Protein 7WBO (pdb70)

Nearest PDB structures (foldseek):
  7wbo-assembly1_A  TM=1.005E+00  e=3.658E-33  Scylla paramamosain
  2sas-assembly1_A-2  TM=8.594E-01  e=7.594E-09  Branchiostoma lanceolatum
  4ndb-assembly2_B  TM=8.194E-01  e=3.026E-08  Doryteuthis pealeii
  4ndd-assembly2_B  TM=7.961E-01  e=7.881E-08  Doryteuthis pealeii
  5f6t-assembly1_A  TM=7.902E-01  e=6.269E-07  Doryteuthis pealeii

Organism: Scylla paramamosain (NCBI:txid85552)

B-factor: mean 16.35, std 9.77, range [5.03, 56.7]

Radius of gyration: 16.43 Å; Cα contacts (8 Å, |Δi|>4): 246; chains: 1; bounding box: 41×39×35 Å

Solvent-accessible surface area: 9951 Å² total; per-residue (Å²): 134,133,24,47,14,30,44,3,0,0,74,4,1,2,78,80,30,5,4,59,51,103,69,43,63,0,31,118,61,0,3,87,45,8,1,74,99,17,2,63,89,112,24,198,55,135,106,82,73,108,25,58,52,97,8,79,142,73,5,61,67,7,21,94,68,4,25,148,66,2,26,108,97,184,76,43,59,0,55,28,108,18,2,21,69,1,0,113,78,45,0,46,89,106,80,24,116,38,3,22,78,1,5,53,71,12,0,23,63,40,0,116,76,11,6,115,107,61,86,30,40,1,16,52,94,14,2,78,92,12,2,98,87,45,19,102,51,127,41,89,136,79,7,40,62,4,23,50,117,0,8,57,117,98,7,98,174,59,49,3,0,31,59,85,55,2,32,79,6,0,5,72,0,2,14,35,103,75,66,185,18,57,0,1,44,1,5,0,13,16,92,109,43

GO terms:
  GO:0042803 protein homodimerization activity (F, IDA)

Secondary structure (DSSP, 8-state):
--TTSHHHHHHHHIIIII-TT-SSSB-HHHHHHHHHHHHHHHTTT---HHHHHHHHHHHHHHHHHHHHHH-TT-SS-B-HHHHHHHHHHHTTT--GGGS-HHHHHHHHHHHHHH-TT-SSEE-HHHHHHHHHTT---S-HHHHHHHHHHHS-HHHHHHTSEEHHHHHHHHHHHHH---TTSGGGGTTSS----

CATH classification: 1.10.238.10

Structure (mmCIF, N/CA/C/O backbone):
data_7WBO
#
_entry.id   7WBO
#
_cell.length_a   81.121
_cell.length_b   46.893
_cell.length_c   64.474
_cell.angle_alpha   90.000
_cell.angle_beta   125.350
_cell.angle_gamma   90.000
#
_symmetry.space_group_name_H-M   'C 1 2 1'
#
loop_
_entity.id
_entity.type
_entity.pdbx_description
1 polymer 'Sarcoplasmic calcium-binding protein'
2 non-polymer 1,2-ETHANEDIOL
3 non-polymer 'CALCIUM ION'
4 non-polymer 'SODIUM ION'
5 water water
#
loop_
_atom_site.group_PDB
_atom_site.id
_atom_site.type_symbol
_atom_site.label_atom_id
_atom_site.label_alt_id
_atom_site.label_comp_id
_atom_site.label_asym_id
_atom_site.label_entity_id
_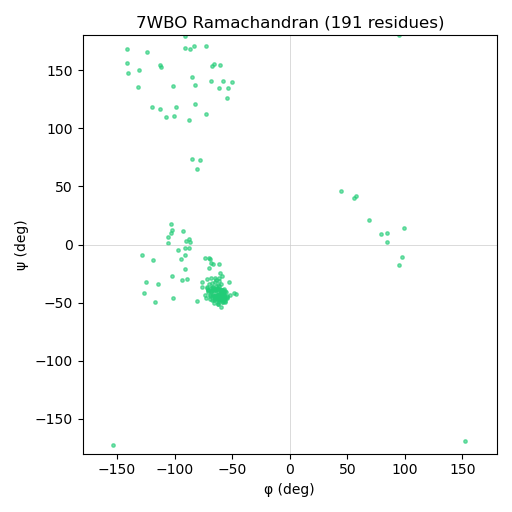atom_site.label_seq_id
_atom_site.pdbx_PDB_ins_code
_atom_site.Cartn_x
_atom_site.Cartn_y
_atom_site.Cartn_z
_atom_site.occupancy
_atom_site.B_iso_or_equiv
_atom_site.auth_seq_id
_atom_site.auth_comp_id
_atom_site.auth_asym_id
_atom_site.auth_atom_id
_atom_site.pdbx_PDB_model_num
ATOM 1 N N . HIS A 1 3 ? -9.165 -16.543 11.698 1.00 41.69 0 HIS A N 1
ATOM 2 C CA . HIS A 1 3 ? -10.174 -16.289 12.772 1.00 41.26 0 HIS A CA 1
ATOM 3 C C . HIS A 1 3 ? -11.182 -15.245 12.266 1.00 37.34 0 HIS A C 1
ATOM 4 O O . HIS A 1 3 ? -10.922 -14.665 11.184 1.00 42.40 0 HIS A O 1
ATOM 11 N N . MET A 1 4 ? -12.310 -15.086 12.972 1.00 32.38 1 MET A N 1
ATOM 12 C CA . MET A 1 4 ? -13.377 -14.078 12.709 1.00 29.21 1 MET A CA 1
ATOM 13 C C . MET A 1 4 ? -12.741 -12.684 12.551 1.00 21.24 1 MET A C 1
ATOM 14 O O . MET A 1 4 ? -11.787 -12.393 13.290 1.00 18.51 1 MET A O 1
ATOM 19 N N . ALA A 1 5 ? -13.223 -11.863 11.610 1.00 16.59 2 ALA A N 1
ATOM 20 C CA . ALA A 1 5 ? -12.525 -10.625 11.188 1.00 14.25 2 ALA A CA 1
ATOM 21 C C . ALA A 1 5 ? -12.272 -9.742 12.409 1.00 11.38 2 ALA A C 1
ATOM 22 O O . ALA A 1 5 ? -11.212 -9.051 12.428 1.00 11.14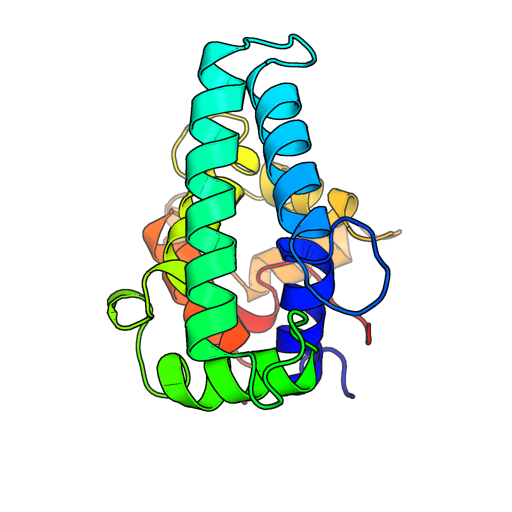 2 ALA A O 1
ATOM 24 N N . TYR A 1 6 ? -13.242 -9.629 13.325 1.00 11.54 3 TYR A N 1
ATOM 25 C CA . TYR A 1 6 ? -13.110 -8.675 14.460 1.00 9.57 3 TYR A CA 1
ATOM 26 C C . TYR A 1 6 ? -12.729 -9.394 15.751 1.00 8.95 3 TYR A C 1
ATOM 27 O O . TYR A 1 6 ? -12.728 -8.778 16.858 1.00 9.35 3 TYR A O 1
ATOM 36 N N . SER A 1 7 ? -12.323 -10.675 15.666 1.00 8.74 4 SER A N 1
ATOM 37 C CA . SER A 1 7 ? -11.743 -11.353 16.840 1.00 8.60 4 SER A CA 1
ATOM 38 C C . SER A 1 7 ? -10.477 -10.628 17.295 1.00 8.36 4 SER A C 1
ATOM 39 O O . SER A 1 7 ? -9.780 -10.047 16.485 1.00 7.70 4 SER A O 1
ATOM 42 N N . TRP A 1 8 ? -10.180 -10.775 18.554 1.00 8.77 5 TRP A N 1
ATOM 43 C CA . TRP A 1 8 ? -8.888 -10.316 19.117 1.00 7.97 5 TRP A CA 1
ATOM 44 C C . TRP A 1 8 ? -7.760 -10.942 18.316 1.00 7.80 5 TRP A C 1
ATOM 45 O O . TRP A 1 8 ? -6.808 -10.232 17.942 1.00 7.16 5 TRP A O 1
ATOM 56 N N . ASP A 1 9 ? -7.812 -12.225 18.022 1.00 7.81 6 ASP A N 1
ATOM 57 C CA . ASP A 1 9 ? -6.702 -12.872 17.256 1.00 8.79 6 ASP A CA 1
ATOM 58 C C . ASP A 1 9 ? -6.476 -12.148 15.930 1.00 8.53 6 ASP A C 1
ATOM 59 O O . ASP A 1 9 ? -5.333 -11.856 15.585 1.00 8.38 6 ASP A O 1
ATOM 64 N N . ASN A 1 10 ? -7.523 -11.889 15.172 1.00 8.28 7 ASN A N 1
ATOM 65 C CA . ASN A 1 10 ? -7.355 -11.293 13.837 1.00 8.29 7 ASN A CA 1
ATOM 66 C C . ASN A 1 10 ? -6.867 -9.859 14.023 1.00 7.32 7 ASN A C 1
ATOM 67 O O . ASN A 1 10 ? -6.118 -9.382 13.155 1.00 7.68 7 ASN A O 1
ATOM 72 N N . ARG A 1 11 ? -7.415 -9.117 15.005 1.00 7.18 8 ARG A N 1
ATOM 73 C CA . ARG A 1 11 ? -6.977 -7.723 15.233 1.00 7.09 8 ARG A CA 1
ATOM 74 C C . ARG A 1 11 ? -5.487 -7.629 15.540 1.00 7.09 8 ARG A C 1
ATOM 75 O O . ARG A 1 11 ? -4.816 -6.771 14.952 1.00 6.91 8 ARG A O 1
ATOM 83 N N . VAL A 1 12 ? -4.965 -8.513 16.364 1.00 7.29 9 VAL A N 1
ATOM 84 C CA . VAL A 1 12 ? -3.530 -8.477 16.680 1.00 6.83 9 VAL A CA 1
ATOM 85 C C . VAL A 1 12 ? -2.754 -8.865 15.441 1.00 7.30 9 VAL A C 1
ATOM 86 O O . VAL A 1 12 ? -1.721 -8.217 15.128 1.00 6.64 9 VAL A O 1
ATOM 90 N N . LYS A 1 13 ? -3.231 -9.857 14.686 1.00 7.12 10 LYS A N 1
ATOM 91 C CA . LYS A 1 13 ? -2.549 -10.266 13.455 1.00 7.82 10 LYS A CA 1
ATOM 92 C C . LYS A 1 13 ? -2.510 -9.121 12.439 1.00 7.67 10 LYS A C 1
ATOM 93 O O . LYS A 1 13 ? -1.496 -8.865 11.789 1.00 7.58 10 LYS A O 1
ATOM 99 N N . TYR A 1 14 ? -3.583 -8.368 12.380 1.00 8.00 11 TYR A N 1
ATOM 100 C CA . TYR A 1 14 ? -3.703 -7.173 11.531 1.00 7.99 11 TYR A CA 1
ATOM 101 C C . TYR A 1 14 ? -2.647 -6.136 11.920 1.00 8.09 11 TYR A C 1
ATOM 102 O O . TYR A 1 14 ? -2.002 -5.564 11.047 1.00 8.74 11 TYR A O 1
ATOM 111 N N . VAL A 1 15 ? -2.498 -5.855 13.181 1.00 8.10 12 VAL A N 1
ATOM 112 C CA . VAL A 1 15 ? -1.477 -4.907 13.682 1.00 8.15 12 VAL A CA 1
ATOM 113 C C . VAL A 1 15 ? -0.111 -5.424 13.260 1.00 8.33 12 VAL A C 1
ATOM 114 O O . VAL A 1 15 ? 0.726 -4.622 12.784 1.00 8.42 12 VAL A O 1
ATOM 118 N N . VAL A 1 16 ? 0.198 -6.689 13.459 1.00 7.37 13 VAL A N 1
ATOM 119 C CA . VAL A 1 16 ? 1.547 -7.182 13.098 1.00 8.23 13 VAL A CA 1
ATOM 120 C C . VAL A 1 16 ? 1.739 -6.971 11.603 1.00 9.28 13 VAL A C 1
ATOM 121 O O . VAL A 1 16 ? 2.793 -6.464 11.200 1.00 10.06 13 VAL A O 1
ATOM 125 N N . ARG A 1 17 ? 0.755 -7.336 10.795 1.00 10.98 14 ARG A N 1
ATOM 126 C CA . ARG A 1 17 ? 0.855 -7.249 9.322 1.00 12.84 14 ARG A CA 1
ATOM 127 C C . ARG A 1 17 ? 1.099 -5.801 8.909 1.00 14.67 14 ARG A C 1
ATOM 128 O O . ARG A 1 17 ? 2.074 -5.531 8.120 1.00 14.61 14 ARG A O 1
ATOM 136 N N . TYR A 1 18 ? 0.246 -4.895 9.358 1.00 13.00 15 TYR A N 1
ATOM 137 C CA . TYR A 1 18 ? 0.166 -3.542 8.755 1.00 13.75 15 TYR A CA 1
ATOM 138 C C . TYR A 1 18 ? 1.027 -2.526 9.478 1.00 16.08 15 TYR A C 1
ATOM 139 O O . TYR A 1 18 ? 1.533 -1.578 8.786 1.00 17.64 15 TYR A O 1
ATOM 148 N N . MET A 1 19 ? 1.236 -2.659 10.770 1.00 13.00 16 MET A N 1
ATOM 149 C CA . MET A 1 19 ? 1.979 -1.647 11.523 1.00 15.96 16 MET A CA 1
ATOM 150 C C . MET A 1 19 ? 3.459 -2.010 11.479 1.00 15.12 16 MET A C 1
ATOM 151 O O . MET A 1 19 ? 4.291 -1.080 11.437 1.00 17.95 16 MET A O 1
ATOM 156 N N . TYR A 1 20 ? 3.805 -3.306 11.389 1.00 11.99 17 TYR A N 1
ATOM 157 C CA . TYR A 1 20 ? 5.205 -3.716 11.651 1.00 11.92 17 TYR A CA 1
ATOM 158 C C . TYR A 1 20 ? 5.815 -4.539 10.517 1.00 12.11 17 TYR A C 1
ATOM 159 O O . TYR A 1 20 ? 7.004 -4.330 10.218 1.00 13.01 17 TYR A O 1
ATOM 16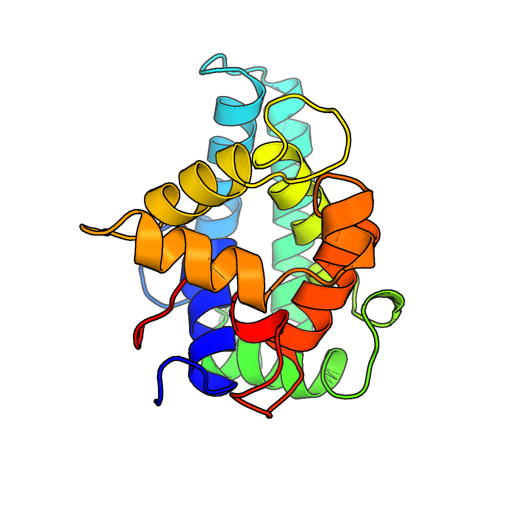8 N N . ASP A 1 21 ? 5.084 -5.473 9.916 1.00 9.98 18 ASP A N 1
ATOM 169 C CA . ASP A 1 21 ? 5.648 -6.441 8.947 1.00 10.11 18 ASP A CA 1
ATOM 170 C C . ASP A 1 21 ? 5.765 -5.771 7.581 1.00 10.33 18 ASP A C 1
ATOM 171 O O . ASP A 1 21 ? 5.168 -6.255 6.642 1.00 11.08 18 ASP A O 1
ATOM 176 N N . ILE A 1 22 ? 6.613 -4.744 7.481 1.00 11.84 19 ILE A N 1
ATOM 177 C CA . ILE A 1 22 ? 6.642 -3.900 6.239 1.00 14.15 19 ILE A CA 1
ATOM 178 C C . ILE A 1 22 ? 7.112 -4.735 5.043 1.00 14.14 19 ILE A C 1
ATOM 179 O O . ILE A 1 22 ? 6.652 -4.438 3.876 1.00 15.36 19 ILE A O 1
ATOM 184 N N . ASP A 1 23 ? 8.003 -5.728 5.215 1.00 12.68 20 ASP A N 1
ATOM 185 C CA . ASP A 1 23 ? 8.488 -6.524 4.065 1.00 14.00 20 ASP A CA 1
ATOM 186 C C . ASP A 1 23 ? 7.575 -7.714 3.761 1.00 14.21 20 ASP A C 1
ATOM 187 O O . ASP A 1 23 ? 7.892 -8.469 2.832 1.00 15.23 20 ASP A O 1
ATOM 192 N N . ASN A 1 24 ? 6.466 -7.853 4.509 1.00 14.73 21 ASN A N 1
ATOM 193 C CA . ASN A 1 24 ? 5.328 -8.747 4.210 1.00 17.17 21 ASN A CA 1
ATOM 194 C C . ASN A 1 24 ? 5.824 -10.179 4.101 1.00 16.00 21 ASN A C 1
ATOM 195 O O . ASN A 1 24 ? 5.343 -10.915 3.222 1.00 20.49 21 ASN A O 1
ATOM 200 N N . ASN A 1 25 ? 6.723 -10.626 4.982 1.00 13.84 22 ASN A N 1
ATOM 201 C CA . ASN A 1 25 ? 7.151 -12.056 4.967 1.00 13.51 22 ASN A CA 1
ATOM 202 C C . ASN A 1 25 ? 6.536 -12.858 6.130 1.00 12.90 22 ASN A C 1
ATOM 203 O O . ASN A 1 25 ? 6.873 -14.043 6.243 1.00 15.17 22 ASN A O 1
ATOM 208 N N . GLY A 1 26 ? 5.629 -12.273 6.905 1.00 12.25 23 GLY A N 1
ATOM 209 C CA . GLY A 1 26 ? 4.819 -13.008 7.894 1.00 12.16 23 GLY A CA 1
ATOM 210 C C . GLY A 1 26 ? 5.376 -12.930 9.298 1.00 11.31 23 GLY A C 1
ATOM 211 O O . GLY A 1 26 ? 4.699 -13.376 10.214 1.00 11.85 23 GLY A O 1
ATOM 212 N N . TYR A 1 27 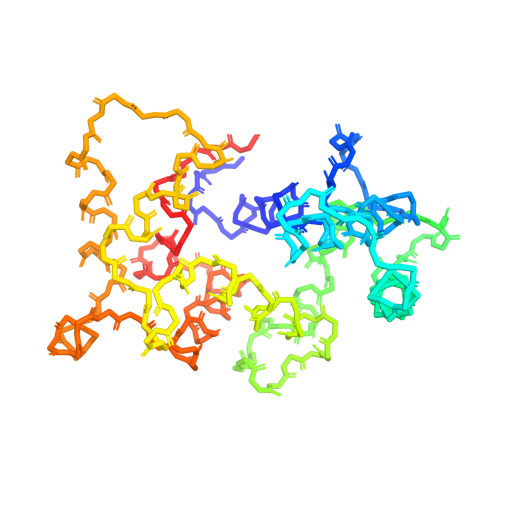? 6.593 -12.423 9.478 1.00 10.78 24 TYR A N 1
ATOM 213 C CA . TYR A 1 27 ? 7.187 -12.284 10.833 1.00 9.46 24 TYR A CA 1
ATOM 214 C C . TYR A 1 27 ? 7.978 -10.989 10.945 1.00 8.82 24 TYR A C 1
ATOM 215 O O . TYR A 1 27 ? 8.257 -10.335 9.918 1.00 8.77 24 TYR A O 1
ATOM 224 N N . LEU A 1 28 ? 8.369 -10.596 12.145 1.00 8.00 25 LEU A N 1
ATOM 225 C CA . LEU A 1 28 ? 9.110 -9.343 12.378 1.00 8.22 25 LEU A CA 1
ATOM 226 C C . LEU A 1 28 ? 10.586 -9.663 12.567 1.00 9.10 25 LEU A C 1
ATOM 227 O O . LEU A 1 28 ? 10.922 -10.640 13.286 1.00 9.22 25 LEU A O 1
ATOM 232 N N . ASP A 1 29 ? 11.459 -8.881 11.945 1.00 9.14 26 ASP A N 1
ATOM 233 C CA . ASP A 1 29 ? 12.900 -8.936 12.297 1.00 9.80 26 ASP A CA 1
ATOM 234 C C . ASP A 1 29 ? 13.508 -7.582 11.966 1.00 10.98 26 ASP A C 1
ATOM 235 O O . ASP A 1 29 ? 12.788 -6.691 11.617 1.00 10.35 26 ASP A O 1
ATOM 240 N N . LYS A 1 30 ? 14.812 -7.479 12.062 1.00 12.15 27 LYS A N 1
ATOM 241 C CA . LYS A 1 30 ? 15.490 -6.193 11.933 1.00 13.66 27 LYS A CA 1
ATOM 242 C C . LYS A 1 30 ? 15.214 -5.569 10.575 1.00 11.97 27 LYS A C 1
ATOM 243 O O . LYS A 1 30 ? 15.055 -4.349 10.574 1.00 12.43 27 LYS A O 1
ATOM 249 N N . ASN A 1 31 ? 15.069 -6.379 9.540 1.00 10.52 28 ASN A N 1
ATOM 250 C CA . ASN A 1 31 ? 14.850 -5.813 8.183 1.00 11.46 28 ASN A CA 1
ATOM 251 C C . ASN A 1 31 ? 13.554 -4.990 8.191 1.00 10.39 28 ASN A C 1
ATOM 252 O O . ASN A 1 31 ? 13.475 -3.946 7.522 1.00 9.95 28 ASN A O 1
ATOM 257 N N . ASP A 1 32 ? 12.502 -5.424 8.901 1.00 10.06 29 ASP A N 1
ATOM 258 C CA . ASP A 1 32 ? 11.248 -4.615 8.918 1.00 9.52 29 ASP A CA 1
ATOM 259 C C . ASP A 1 32 ? 11.543 -3.197 9.413 1.00 9.55 29 ASP A C 1
ATOM 260 O O . ASP A 1 32 ? 11.019 -2.190 8.861 1.00 10.16 29 ASP A O 1
ATOM 265 N N . PHE A 1 33 ? 12.339 -3.113 10.460 1.00 9.29 30 PHE A N 1
ATOM 266 C CA . PHE A 1 33 ? 12.588 -1.829 11.136 1.00 10.29 30 PHE A CA 1
ATOM 267 C C . PHE A 1 33 ? 13.552 -0.986 10.296 1.00 10.16 30 PHE A C 1
ATOM 268 O O . PHE A 1 33 ? 13.305 0.199 10.300 1.00 11.68 30 PHE A O 1
ATOM 276 N N . GLU A 1 34 ? 14.473 -1.611 9.573 1.00 11.35 31 GLU A N 1
ATOM 277 C CA . GLU A 1 34 ? 15.363 -0.895 8.592 1.00 11.88 31 GLU A CA 1
ATOM 278 C C . GLU A 1 34 ? 14.451 -0.256 7.525 1.00 12.48 31 GLU A C 1
ATOM 279 O O . GLU A 1 34 ? 14.590 0.929 7.183 1.00 12.16 31 GLU A O 1
ATOM 285 N N . CYS A 1 35 ? 13.476 -1.021 7.045 1.00 11.48 32 CYS A N 1
ATOM 286 C CA . CYS A 1 35 ? 12.587 -0.550 5.971 1.00 11.12 32 CYS A CA 1
ATOM 287 C C . CYS A 1 35 ? 11.650 0.521 6.500 1.00 11.20 32 CYS A C 1
ATOM 288 O O . CYS A 1 35 ? 11.358 1.482 5.801 1.00 11.53 32 CYS A O 1
ATOM 291 N N . LEU A 1 36 ? 11.135 0.389 7.734 1.00 10.11 33 LEU A N 1
ATOM 292 C CA . LEU A 1 36 ? 10.279 1.417 8.350 1.00 11.34 33 LEU A CA 1
ATOM 293 C C . LEU A 1 36 ? 11.072 2.729 8.527 1.00 9.90 33 LEU A C 1
ATOM 294 O O . LEU A 1 36 ? 10.503 3.794 8.239 1.00 11.58 33 LEU A O 1
ATOM 299 N N . ALA A 1 37 ? 12.341 2.635 8.893 1.00 11.31 34 ALA A N 1
ATOM 300 C CA . ALA A 1 37 ? 13.224 3.829 9.038 1.00 11.42 34 ALA A CA 1
ATOM 301 C C . ALA A 1 37 ? 13.311 4.579 7.706 1.00 12.12 34 ALA A C 1
ATOM 302 O O . ALA A 1 37 ? 13.115 5.819 7.683 1.00 13.08 34 ALA A O 1
ATOM 304 N N . LEU A 1 38 ? 13.521 3.823 6.644 1.00 11.97 35 LEU A N 1
ATOM 305 C CA . LEU A 1 38 ? 13.612 4.466 5.302 1.00 12.20 35 LEU A CA 1
ATOM 306 C C . LEU A 1 38 ? 12.246 5.009 4.886 1.00 12.07 35 LEU A C 1
ATOM 307 O O . LEU A 1 38 ? 12.155 6.163 4.394 1.00 10.74 35 LEU A O 1
ATOM 312 N N . ARG A 1 39 ? 11.175 4.213 5.035 1.00 11.53 36 ARG A N 1
ATOM 313 C CA . ARG A 1 39 ? 9.818 4.665 4.644 1.00 13.44 36 ARG A CA 1
ATOM 314 C C . ARG A 1 39 ? 9.435 5.963 5.368 1.00 14.76 36 ARG A C 1
ATOM 315 O O . ARG A 1 39 ? 8.977 6.906 4.732 1.00 14.58 36 ARG A O 1
ATOM 323 N N . ASN A 1 40 ? 9.659 6.032 6.667 1.00 14.07 37 ASN A N 1
ATOM 324 C CA . ASN A 1 40 ? 9.248 7.187 7.491 1.00 13.76 37 ASN A CA 1
ATOM 325 C C . ASN A 1 40 ? 10.039 8.396 7.011 1.00 13.43 37 ASN A C 1
ATOM 326 O O . ASN A 1 40 ? 9.430 9.491 6.926 1.00 15.56 37 ASN A O 1
ATOM 331 N N . THR A 1 41 ? 11.294 8.169 6.683 1.00 12.23 38 THR A N 1
ATOM 332 C CA . THR A 1 41 ? 12.187 9.290 6.252 1.00 12.86 38 THR A CA 1
ATOM 333 C C . THR A 1 41 ? 11.598 9.898 4.974 1.00 14.14 38 THR A C 1
ATOM 334 O O . THR A 1 41 ? 11.422 11.137 4.866 1.00 15.36 38 THR A O 1
ATOM 338 N N . LEU A 1 42 ? 11.288 9.027 4.030 1.00 13.33 39 LEU A N 1
ATOM 339 C CA . LEU A 1 42 ? 10.859 9.524 2.704 1.00 12.77 39 LEU A CA 1
ATOM 340 C C . LEU A 1 42 ? 9.480 10.118 2.780 1.00 14.17 39 LEU A C 1
ATOM 341 O O . LEU A 1 42 ? 9.243 11.127 2.102 1.00 14.68 39 LEU A O 1
ATOM 346 N N . ILE A 1 43 ? 8.574 9.566 3.584 1.00 14.85 40 ILE A N 1
ATOM 347 C CA . ILE A 1 43 ? 7.226 10.166 3.707 1.00 16.65 40 ILE A CA 1
ATOM 348 C C . ILE A 1 43 ? 7.346 11.547 4.389 1.00 19.56 40 ILE A C 1
ATOM 349 O O . ILE A 1 43 ? 6.720 12.549 3.875 1.00 19.61 40 ILE A O 1
ATOM 354 N N . GLU A 1 44 ? 8.150 11.654 5.454 1.00 19.60 41 GLU A N 1
ATOM 355 C CA . GLU A 1 44 ? 8.418 12.939 6.173 1.00 22.33 41 GLU A CA 1
ATOM 356 C C . GLU A 1 44 ? 8.978 13.987 5.188 1.00 23.10 41 GLU A C 1
ATOM 357 O O . GLU A 1 44 ? 8.631 15.178 5.335 1.00 24.14 41 GLU A O 1
ATOM 363 N N . GLY A 1 45 ? 9.829 13.561 4.250 1.00 20.83 42 GLY A N 1
ATOM 364 C CA . GLY A 1 45 ? 10.576 14.400 3.285 1.00 18.89 42 GLY A CA 1
ATOM 365 C C . GLY A 1 45 ? 9.816 14.620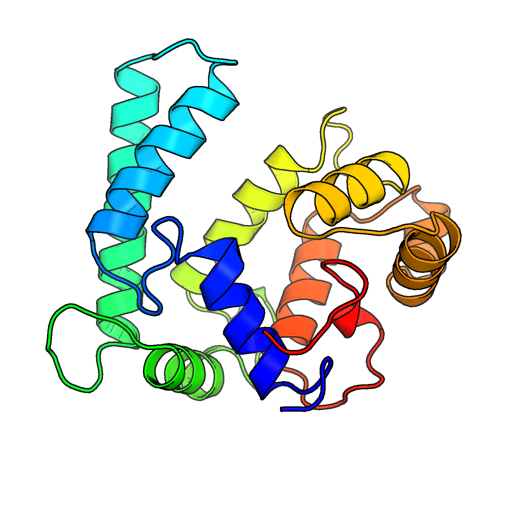 1.983 1.00 20.21 42 GLY A C 1
ATOM 366 O O . GLY A 1 45 ? 10.393 15.228 1.077 1.00 19.14 42 GLY A O 1
ATOM 367 N N . ARG A 1 46 ? 8.591 14.123 1.862 1.00 17.00 43 ARG A N 1
ATOM 368 C CA . ARG A 1 46 ? 7.876 14.108 0.561 1.00 20.89 43 ARG A CA 1
ATOM 369 C C . ARG A 1 46 ? 8.837 13.638 -0.541 1.00 18.63 43 ARG A C 1
ATOM 370 O O . ARG A 1 46 ? 8.814 14.194 -1.674 1.00 18.55 43 ARG A O 1
ATOM 378 N N . GLY A 1 47 ? 9.578 12.561 -0.277 1.00 14.13 44 GLY A N 1
ATOM 379 C CA . GLY A 1 47 ? 10.436 11.890 -1.254 1.00 12.07 44 GLY A CA 1
ATOM 380 C C . GLY A 1 47 ? 11.861 12.371 -1.196 1.00 12.41 44 GLY A C 1
ATOM 381 O O . GLY A 1 47 ? 12.727 11.678 -1.705 1.00 13.09 44 GLY A O 1
ATOM 382 N N . GLU A 1 48 ? 12.106 13.534 -0.573 1.00 15.04 45 GLU A N 1
ATOM 383 C CA . GLU A 1 48 ? 13.474 14.018 -0.284 1.00 18.85 45 GLU A CA 1
ATOM 384 C C . GLU A 1 48 ? 14.103 13.119 0.779 1.00 17.66 45 GLU A C 1
ATOM 385 O O . GLU A 1 48 ? 13.381 12.645 1.676 1.00 18.77 45 GLU A O 1
ATOM 391 N N . PHE A 1 49 ? 15.377 12.831 0.629 1.00 16.81 46 PHE A N 1
ATOM 392 C CA . PHE A 1 49 ? 16.120 12.060 1.643 1.00 17.32 46 PHE A CA 1
ATOM 393 C C . PHE A 1 49 ? 17.069 13.005 2.396 1.00 19.92 46 PHE A C 1
ATOM 394 O O . PHE A 1 49 ? 18.015 13.467 1.756 1.00 20.16 46 PHE A O 1
ATOM 402 N N . ASN A 1 50 ? 16.750 13.263 3.661 1.00 19.64 47 ASN A N 1
ATOM 403 C CA . ASN A 1 50 ? 17.529 14.098 4.636 1.00 20.14 47 ASN A CA 1
ATOM 404 C C . ASN A 1 50 ? 18.285 13.099 5.520 1.00 21.41 47 ASN A C 1
ATOM 405 O O . ASN A 1 50 ? 17.623 12.301 6.226 1.00 19.46 47 ASN A O 1
ATOM 410 N N . SER A 1 51 ? 19.598 13.041 5.390 1.00 21.87 48 SER A N 1
ATOM 411 C CA . SER A 1 51 ? 20.447 12.044 6.083 1.00 22.30 48 SER A CA 1
ATOM 412 C C . SER A 1 51 ? 20.321 12.216 7.613 1.00 21.16 48 SER A C 1
ATOM 413 O O . SER A 1 51 ? 20.476 11.212 8.327 1.00 17.35 48 SER A O 1
ATOM 416 N N . ASP A 1 52 ? 20.041 13.406 8.125 1.00 20.46 49 ASP A N 1
ATOM 417 C CA . ASP A 1 52 ? 19.866 13.608 9.599 1.00 21.00 49 ASP A CA 1
ATOM 418 C C . ASP A 1 52 ? 18.529 12.999 10.053 1.00 21.32 49 ASP A C 1
ATOM 419 O O . ASP A 1 52 ? 18.503 12.368 11.138 1.00 20.51 49 ASP A O 1
ATOM 424 N N . ALA A 1 53 ? 17.445 13.267 9.322 1.00 19.58 50 ALA A N 1
ATOM 425 C CA . ALA A 1 53 ? 16.101 12.689 9.559 1.00 18.84 50 ALA A CA 1
ATOM 426 C C . ALA A 1 53 ? 16.266 11.166 9.503 1.00 16.53 50 ALA A C 1
ATOM 427 O O . ALA A 1 53 ? 15.646 10.479 10.350 1.00 17.68 50 ALA A O 1
ATOM 429 N N . TYR A 1 54 ? 17.022 10.633 8.536 1.00 16.01 51 TYR A N 1
ATOM 430 C CA . TYR A 1 54 ? 17.227 9.169 8.366 1.00 17.11 51 TYR A CA 1
ATOM 431 C C . TYR A 1 54 ? 17.915 8.597 9.605 1.00 18.26 51 TYR A C 1
ATOM 432 O O . TYR A 1 54 ? 17.400 7.648 10.212 1.00 16.81 51 TYR A O 1
ATOM 441 N N . ALA A 1 55 ? 19.026 9.199 10.017 1.00 17.90 52 ALA A N 1
ATOM 442 C CA . ALA A 1 55 ? 19.744 8.806 11.252 1.00 18.82 52 ALA A CA 1
ATOM 443 C C . ALA A 1 55 ? 18.823 8.825 12.463 1.00 17.09 52 ALA A C 1
ATOM 444 O O . ALA A 1 55 ? 18.862 7.874 13.254 1.00 18.49 52 ALA A O 1
ATOM 446 N N . ASN A 1 56 ? 18.012 9.851 12.627 1.00 17.49 53 ASN A N 1
ATOM 447 C CA . ASN A 1 56 ? 17.045 9.940 13.739 1.00 17.85 53 ASN A CA 1
ATOM 448 C C . ASN A 1 56 ? 16.130 8.708 13.647 1.00 19.37 53 ASN A C 1
ATOM 449 O O . ASN A 1 56 ? 15.839 8.062 14.690 1.00 18.17 53 ASN A O 1
ATOM 454 N N . ASN A 1 57 ? 15.625 8.432 12.457 1.00 15.77 54 ASN A N 1
ATOM 455 C CA . ASN A 1 57 ? 14.591 7.361 12.315 1.00 15.02 54 ASN A CA 1
ATOM 456 C C . ASN A 1 57 ? 15.243 6.010 12.527 1.00 15.90 54 ASN A C 1
ATOM 457 O O . ASN A 1 57 ? 14.584 5.081 13.115 1.00 14.73 54 ASN A O 1
ATOM 462 N N . GLN A 1 58 ? 16.448 5.825 12.026 1.00 15.12 55 GLN A N 1
ATOM 463 C CA . GLN A 1 58 ? 17.183 4.538 12.164 1.00 16.44 55 GLN A CA 1
ATOM 464 C C . GLN A 1 58 ? 17.303 4.303 13.678 1.00 15.35 55 GLN A C 1
ATOM 465 O O . GLN A 1 58 ? 17.133 3.141 14.107 1.00 15.29 55 GLN A O 1
ATOM 471 N N . LYS A 1 59 ? 17.586 5.349 14.464 1.00 14.83 56 LYS A N 1
ATOM 472 C CA . LYS A 1 59 ? 17.776 5.170 15.933 1.00 15.86 56 LYS A CA 1
ATOM 473 C C . LYS A 1 59 ? 16.447 4.772 16.555 1.00 15.31 56 LYS A C 1
ATOM 474 O O . LYS A 1 59 ? 16.417 3.797 17.420 1.00 14.06 56 LYS A O 1
ATOM 480 N N . ILE A 1 60 ? 15.391 5.483 16.226 1.00 14.17 57 ILE A N 1
ATOM 481 C CA . ILE A 1 60 ? 14.054 5.200 16.781 1.00 14.33 57 ILE A CA 1
ATOM 482 C C . ILE A 1 60 ? 13.724 3.742 16.439 1.00 13.11 57 ILE A C 1
ATOM 483 O O . ILE A 1 60 ? 13.294 2.996 17.380 1.00 12.43 57 ILE A O 1
ATOM 488 N N . MET A 1 61 ? 13.945 3.323 15.201 1.00 12.45 58 MET A N 1
ATOM 489 C CA . MET A 1 61 ? 13.443 1.981 14.789 1.00 12.25 58 MET A CA 1
ATOM 490 C C . MET A 1 61 ? 14.337 0.903 15.371 1.00 11.22 58 MET A C 1
ATOM 491 O O . MET A 1 61 ? 13.782 -0.197 15.642 1.00 10.81 58 MET A O 1
ATOM 496 N N . SER A 1 62 ? 15.643 1.125 15.455 1.00 11.29 59 SER A N 1
ATOM 497 C CA . SER A 1 62 ? 16.552 0.116 16.064 1.00 12.21 59 SER A CA 1
ATOM 498 C C . SER A 1 62 ? 16.118 -0.061 17.509 1.00 11.35 59 SER A C 1
ATOM 499 O O . SER A 1 62 ? 16.057 -1.213 18.019 1.00 11.61 59 SER A O 1
ATOM 502 N N . ASN A 1 63 ? 15.891 1.028 18.224 1.00 11.33 60 ASN A N 1
ATOM 503 C CA . ASN A 1 63 ? 15.487 0.890 19.655 1.00 12.08 60 ASN A CA 1
ATOM 504 C C . ASN A 1 63 ? 14.151 0.149 19.725 1.00 11.34 60 ASN A C 1
ATOM 505 O O . ASN A 1 63 ? 13.983 -0.694 20.614 1.00 11.31 60 ASN A O 1
ATOM 510 N N . LEU A 1 64 ? 13.220 0.497 18.850 1.00 9.64 61 LEU A N 1
ATOM 511 C CA . LEU A 1 64 ? 11.899 -0.159 18.849 1.00 9.34 61 LEU A CA 1
ATOM 512 C C . LEU A 1 64 ? 12.067 -1.666 18.663 1.00 9.01 61 LEU A C 1
ATOM 513 O O . LEU A 1 64 ? 11.434 -2.472 19.394 1.00 9.81 61 LEU A O 1
ATOM 518 N N . TRP A 1 65 ? 12.827 -2.086 17.675 1.00 8.59 62 TRP A N 1
ATOM 519 C CA . TRP A 1 65 ? 13.029 -3.535 17.413 1.00 8.23 62 TRP A CA 1
ATOM 520 C C . TRP A 1 65 ? 13.686 -4.185 18.614 1.00 8.06 62 TRP A C 1
ATOM 521 O O . TRP A 1 65 ? 13.263 -5.269 19.011 1.00 7.99 62 TRP A O 1
ATOM 532 N N . ASN A 1 66 ? 14.704 -3.564 19.184 1.00 8.03 63 ASN A N 1
ATOM 533 C CA . ASN A 1 66 ? 15.384 -4.156 20.365 1.00 8.82 63 ASN A CA 1
ATOM 534 C C . ASN A 1 66 ? 14.368 -4.363 21.487 1.00 8.52 63 ASN A C 1
ATOM 535 O O . ASN A 1 66 ? 14.459 -5.418 22.170 1.00 9.24 63 ASN A O 1
ATOM 540 N N . GLU A 1 67 ? 13.480 -3.388 21.680 1.00 8.32 64 GLU A N 1
ATOM 541 C CA . GLU A 1 67 ? 12.474 -3.439 22.750 1.00 9.72 64 GLU A CA 1
ATOM 542 C C . GLU A 1 67 ? 11.512 -4.575 22.458 1.00 9.38 64 GLU A C 1
ATOM 543 O O . GLU A 1 67 ? 11.204 -5.352 23.382 1.00 10.10 64 GLU A O 1
ATOM 549 N N . ILE A 1 68 ? 10.996 -4.689 21.251 1.00 8.65 65 ILE A N 1
ATOM 550 C CA . ILE A 1 68 ? 9.982 -5.714 20.908 1.00 9.02 65 ILE A CA 1
ATOM 551 C C . ILE A 1 68 ? 10.634 -7.084 21.042 1.00 8.44 65 ILE A C 1
ATOM 552 O O . ILE A 1 68 ? 10.047 -7.999 21.654 1.00 9.53 65 ILE A O 1
ATOM 557 N N . ALA A 1 69 ? 11.845 -7.262 20.505 1.00 7.53 66 ALA A N 1
ATOM 558 C CA . ALA A 1 69 ? 12.497 -8.587 20.613 1.00 7.81 66 ALA A CA 1
ATOM 559 C C . ALA A 1 69 ? 12.718 -8.910 22.095 1.00 8.20 66 ALA A C 1
ATOM 560 O O . ALA A 1 69 ? 12.526 -10.096 22.470 1.00 8.19 66 ALA A O 1
ATOM 562 N N . GLU A 1 70 ? 13.082 -7.943 22.922 1.00 7.66 67 GLU A N 1
ATOM 563 C CA . GLU A 1 70 ? 13.314 -8.221 24.370 1.00 9.14 67 GLU A CA 1
ATOM 564 C C . GLU A 1 70 ? 12.039 -8.775 25.016 1.00 8.68 67 GLU A C 1
ATOM 565 O O . GLU A 1 70 ? 12.175 -9.639 25.891 1.00 10.29 67 GLU A O 1
ATOM 571 N N . LEU A 1 71 ? 10.881 -8.271 24.654 1.00 7.33 68 LEU A N 1
ATOM 572 C CA . LEU A 1 71 ? 9.618 -8.638 25.300 1.00 7.80 68 LEU A CA 1
ATOM 573 C C . LEU A 1 71 ? 8.946 -9.822 24.623 1.00 7.81 68 LEU A C 1
ATOM 574 O O . LEU A 1 71 ? 8.019 -10.362 25.274 1.00 7.59 68 LEU A O 1
ATOM 579 N N . ALA A 1 72 ? 9.255 -10.132 23.361 1.00 6.47 69 ALA A N 1
ATOM 580 C CA . ALA A 1 72 ? 8.417 -11.048 22.557 1.00 6.19 69 ALA A CA 1
ATOM 581 C C . ALA A 1 72 ? 9.169 -12.187 21.894 1.00 6.60 69 ALA A C 1
ATOM 582 O O . ALA A 1 72 ? 8.498 -13.079 21.382 1.00 7.51 69 ALA A O 1
ATOM 584 N N . ASP A 1 73 ? 10.508 -12.212 21.899 1.00 6.44 70 ASP A N 1
ATOM 585 C CA . ASP A 1 73 ? 11.244 -13.285 21.193 1.00 7.13 70 ASP A CA 1
ATOM 586 C C . ASP A 1 73 ? 11.380 -14.509 22.097 1.00 7.65 70 ASP A C 1
ATOM 587 O O . ASP A 1 73 ? 12.492 -14.866 22.544 1.00 8.71 70 ASP A O 1
ATOM 592 N N . PHE A 1 74 ? 10.288 -15.219 22.286 1.00 7.08 71 PHE A N 1
ATOM 593 C CA . PHE A 1 74 ? 10.167 -16.362 23.225 1.00 7.59 71 PHE A CA 1
ATOM 594 C C . PHE A 1 74 ? 11.115 -17.499 22.880 1.00 8.80 71 PHE A C 1
ATOM 595 O O . PHE A 1 74 ? 11.481 -18.242 23.793 1.00 10.27 71 PHE A O 1
ATOM 603 N N . ASN A 1 75 ? 11.431 -17.713 21.608 1.00 8.04 72 ASN A N 1
ATOM 604 C CA . ASN A 1 75 ? 12.354 -18.821 21.237 1.00 8.44 72 ASN A CA 1
ATOM 605 C C . ASN A 1 75 ? 13.757 -18.295 20.914 1.00 9.38 72 ASN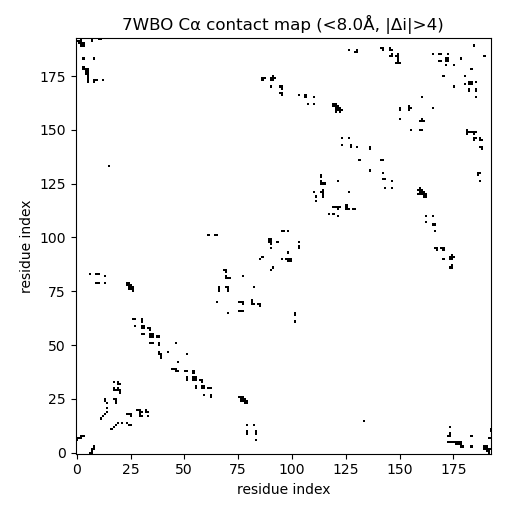 A C 1
ATOM 606 O O . ASN A 1 75 ? 14.611 -19.127 20.425 1.00 11.63 72 ASN A O 1
ATOM 611 N N . LYS A 1 76 ? 14.020 -17.031 21.186 1.00 9.84 73 LYS A N 1
ATOM 612 C CA . LYS A 1 76 ? 15.377 -16.417 21.140 1.00 11.11 73 LYS A CA 1
ATOM 613 C C . LYS A 1 76 ? 16.009 -16.632 19.763 1.00 11.74 73 LYS A C 1
ATOM 614 O O . LYS A 1 76 ? 17.232 -16.899 19.678 1.00 12.41 73 LYS A O 1
ATOM 620 N N . ASP A 1 77 ? 15.260 -16.528 18.671 1.00 8.79 74 ASP A N 1
ATOM 621 C CA . ASP A 1 77 ? 15.775 -16.776 17.310 1.00 8.62 74 ASP A CA 1
ATOM 622 C C . ASP A 1 77 ? 15.988 -15.508 16.492 1.00 8.53 74 ASP A C 1
ATOM 623 O O . ASP A 1 77 ? 16.323 -15.640 15.300 1.00 9.97 74 ASP A O 1
ATOM 628 N N . GLY A 1 78 ? 15.736 -14.314 17.041 1.00 8.55 75 GLY A N 1
ATOM 629 C CA . GLY A 1 78 ? 15.972 -13.049 16.327 1.00 8.80 75 GLY A CA 1
ATOM 630 C C . GLY A 1 78 ? 14.828 -12.647 15.430 1.00 8.40 75 GLY A C 1
ATOM 631 O O . GLY A 1 78 ? 14.953 -11.684 14.659 1.00 8.56 75 GLY A O 1
ATOM 632 N N . GLN A 1 79 ? 13.699 -13.343 15.550 1.00 8.21 76 GLN A N 1
ATOM 633 C CA . GLN A 1 79 ? 12.460 -13.025 14.818 1.00 8.13 76 GLN A CA 1
ATOM 634 C C . GLN A 1 79 ? 11.313 -13.007 15.799 1.00 7.36 76 GLN A C 1
ATOM 635 O O . GLN A 1 79 ? 11.333 -13.777 16.788 1.00 7.66 76 GLN A O 1
ATOM 641 N N . VAL A 1 80 ? 10.312 -12.197 15.506 1.00 6.42 77 VAL A N 1
ATOM 642 C CA . VAL A 1 80 ? 9.094 -12.238 16.362 1.00 6.85 77 VAL A CA 1
ATOM 643 C C . VAL A 1 80 ? 7.911 -12.620 15.477 1.00 6.85 77 VAL A C 1
ATOM 644 O O . VAL A 1 80 ? 7.571 -11.887 14.513 1.00 6.98 77 VAL A O 1
ATOM 648 N N . THR A 1 81 ? 7.293 -13.748 15.796 1.00 6.89 78 THR A N 1
ATOM 649 C CA . THR A 1 81 ? 6.146 -14.259 15.015 1.00 7.37 78 THR A CA 1
ATOM 650 C C . THR A 1 81 ? 4.855 -13.573 15.487 1.00 6.64 78 THR A C 1
ATOM 651 O O . THR A 1 81 ? 4.835 -12.913 16.573 1.00 7.45 78 THR A O 1
ATOM 655 N N . VAL A 1 82 ? 3.806 -13.808 14.754 1.00 7.81 79 VAL A N 1
ATOM 656 C CA . VAL A 1 82 ? 2.464 -13.338 15.193 1.00 8.32 79 VAL A CA 1
ATOM 657 C C . VAL A 1 82 ? 2.133 -13.939 16.566 1.00 7.81 79 VAL A C 1
ATOM 658 O O . VAL A 1 82 ? 1.668 -13.180 17.468 1.00 7.96 79 VAL A O 1
ATOM 662 N N . ASP A 1 83 ? 2.371 -15.225 16.790 1.00 9.03 80 ASP A N 1
ATOM 663 C CA . ASP A 1 83 ? 1.997 -15.839 18.077 1.00 9.00 80 ASP A CA 1
ATOM 664 C C . ASP A 1 83 ? 2.858 -15.252 19.202 1.00 6.76 80 ASP A C 1
ATOM 665 O O . ASP A 1 83 ? 2.392 -15.057 20.312 1.00 7.37 80 ASP A O 1
ATOM 670 N N . GLU A 1 84 ? 4.145 -15.010 18.944 1.00 6.06 81 GLU A N 1
ATOM 671 C CA . GLU A 1 84 ? 5.001 -14.360 19.955 1.00 6.05 81 GLU A CA 1
ATOM 672 C C . GLU A 1 84 ? 4.488 -12.948 20.293 1.00 6.11 81 GLU A C 1
ATOM 673 O O . GLU A 1 84 ? 4.421 -12.603 21.496 1.00 6.70 81 GLU A O 1
ATOM 679 N N . PHE A 1 85 ? 4.149 -12.170 19.277 1.00 6.35 82 PHE A N 1
ATOM 680 C CA . PHE A 1 85 ? 3.640 -10.807 19.473 1.00 6.31 82 PHE A CA 1
ATOM 681 C C . PHE A 1 85 ? 2.339 -10.895 20.279 1.00 6.08 82 PHE A C 1
ATOM 682 O O . PHE A 1 85 ? 2.148 -10.128 21.229 1.00 6.01 82 PHE A O 1
ATOM 690 N N . LYS A 1 86 ? 1.473 -11.826 19.943 1.00 6.43 83 LYS A N 1
ATOM 691 C CA . LYS A 1 86 ? 0.197 -12.005 20.666 1.00 6.96 83 LYS A CA 1
ATOM 692 C C . LYS A 1 86 ? 0.434 -12.308 22.138 1.00 6.15 83 LYS A C 1
ATOM 693 O O . LYS A 1 86 ? -0.240 -11.802 23.022 1.00 6.44 83 LYS A O 1
ATOM 699 N N . GLN A 1 87 ? 1.444 -13.149 22.442 1.00 6.14 84 GLN A N 1
ATOM 700 C CA . GLN A 1 87 ? 1.762 -13.411 23.844 1.00 6.29 84 GLN A CA 1
ATOM 701 C C . GLN A 1 87 ? 2.268 -12.142 24.548 1.00 6.80 84 GLN A C 1
ATOM 702 O O . GLN A 1 87 ? 1.908 -11.907 25.699 1.00 7.37 84 GLN A O 1
ATOM 708 N N . ALA A 1 88 ? 3.071 -11.316 23.891 1.00 6.46 85 ALA A N 1
ATOM 709 C CA . ALA A 1 88 ? 3.503 -10.048 24.515 1.00 6.67 85 ALA A CA 1
ATOM 710 C C . ALA A 1 88 ? 2.301 -9.120 24.754 1.00 6.34 85 ALA A C 1
ATOM 711 O O . ALA A 1 88 ? 2.262 -8.505 25.813 1.00 6.32 85 ALA A O 1
ATOM 713 N N . VAL A 1 89 ? 1.329 -9.121 23.854 1.00 6.53 86 VAL A N 1
ATOM 714 C CA . VAL A 1 89 ? 0.089 -8.320 24.041 1.00 6.73 86 VAL A CA 1
ATOM 715 C C . VAL A 1 89 ? -0.675 -8.864 25.242 1.00 7.24 86 VAL A C 1
ATOM 716 O O . VAL A 1 89 ? -1.079 -8.057 26.107 1.00 7.21 86 VAL A O 1
ATOM 720 N N . LYS A 1 90 ? -0.861 -10.189 25.373 1.00 7.64 87 LYS A N 1
ATOM 721 C CA . LYS A 1 90 ? -1.521 -10.776 26.547 1.00 8.68 87 LYS A CA 1
ATOM 722 C C . LYS A 1 90 ? -0.776 -10.375 27.810 1.00 8.82 87 LYS A C 1
ATOM 723 O O . LYS A 1 90 ? -1.361 -10.018 28.862 1.00 9.85 87 LYS A O 1
ATOM 729 N N . ASN A 1 91 ? 0.547 -10.381 27.768 1.00 7.61 88 ASN A N 1
ATOM 730 C CA . ASN A 1 91 ? 1.398 -10.093 28.942 1.00 8.17 88 ASN A CA 1
ATOM 731 C C . ASN A 1 91 ? 1.312 -8.631 29.356 1.00 9.92 88 ASN A C 1
ATOM 732 O O . ASN A 1 91 ? 1.315 -8.355 30.597 1.00 10.41 88 ASN A O 1
ATOM 737 N N . LEU A 1 92 ? 1.366 -7.724 28.385 1.00 10.43 89 LEU A N 1
ATOM 738 C CA . LEU A 1 92 ? 1.737 -6.317 28.667 1.00 12.10 89 LEU A CA 1
ATOM 739 C C . LEU A 1 92 ? 0.631 -5.328 28.315 1.00 11.60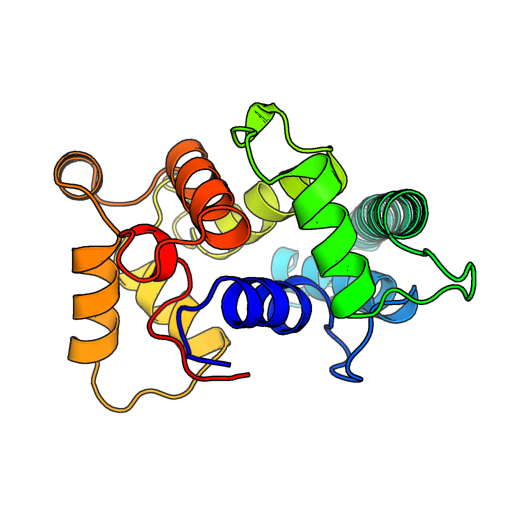 89 LEU A C 1
ATOM 740 O O . LEU A 1 92 ? 0.767 -4.146 28.734 1.00 13.74 89 LEU A O 1
ATOM 745 N N . CYS A 1 93 ? -0.390 -5.741 27.585 1.00 11.49 90 CYS A N 1
ATOM 746 C CA . CYS A 1 93 ? -1.446 -4.820 27.122 1.00 10.49 90 CYS A CA 1
ATOM 747 C C . CYS A 1 93 ? -2.802 -5.204 27.703 1.00 11.58 90 CYS A C 1
ATOM 748 O O . CYS A 1 93 ? -3.535 -4.331 28.162 1.00 12.14 90 CYS A O 1
ATOM 751 N N . CYS A 1 94 ? -3.177 -6.465 27.613 1.00 11.84 91 CYS A N 1
ATOM 752 C CA . CYS A 1 94 ? -4.467 -6.967 28.154 1.00 12.73 91 CYS A CA 1
ATOM 753 C C . CYS A 1 94 ? -4.583 -6.601 29.640 1.00 14.48 91 CYS A C 1
ATOM 754 O O . CYS A 1 94 ? -3.666 -6.875 30.376 1.00 15.36 91 CYS A O 1
ATOM 757 N N . GLY A 1 95 ? -5.688 -5.936 29.986 1.00 16.46 92 GLY A N 1
ATOM 758 C CA . GLY A 1 95 ? -6.032 -5.486 31.342 1.00 17.78 92 GLY A CA 1
ATOM 759 C C . GLY A 1 95 ? -5.406 -4.157 31.709 1.00 19.47 92 GLY A C 1
ATOM 760 O O . GLY A 1 95 ? -5.554 -3.720 32.849 1.00 21.56 92 GLY A O 1
ATOM 761 N N . LYS A 1 96 ? -4.672 -3.541 30.792 1.00 16.25 93 LYS A N 1
ATOM 762 C CA . LYS A 1 96 ? -4.015 -2.240 31.016 1.00 16.25 93 LYS A CA 1
ATOM 763 C C . LYS A 1 96 ? -4.684 -1.188 30.133 1.00 13.01 93 LYS A C 1
ATOM 764 O O . LYS A 1 96 ? -5.274 -1.512 29.085 1.00 14.78 93 LYS A O 1
ATOM 770 N N . SER A 1 97 ? -4.648 0.066 30.558 1.00 12.42 94 SER A N 1
ATOM 771 C CA . SER A 1 97 ? -5.000 1.147 29.633 1.00 12.42 94 SER A CA 1
ATOM 772 C C . SER A 1 97 ? -3.741 1.620 28.926 1.00 9.41 94 SER A C 1
ATOM 773 O O . SER A 1 97 ? -2.605 1.156 29.238 1.00 8.76 94 SER A O 1
ATOM 776 N N . PHE A 1 98 ? -3.893 2.446 27.895 1.00 8.02 95 PHE A N 1
ATOM 777 C CA . PHE A 1 98 ? -2.774 2.771 26.986 1.00 7.71 95 PHE A CA 1
ATOM 778 C C . PHE A 1 98 ? -1.538 3.244 27.737 1.00 8.79 95 PHE A C 1
ATOM 779 O O . PHE A 1 98 ? -0.428 2.882 27.373 1.00 7.80 95 PHE A O 1
ATOM 787 N N . ASP A 1 99 ? -1.725 4.112 28.727 1.00 8.80 96 ASP A N 1
ATOM 788 C CA . ASP A 1 99 ? -0.561 4.686 29.460 1.00 9.49 96 ASP A CA 1
ATOM 789 C C . ASP A 1 99 ? 0.258 3.586 30.137 1.00 9.30 96 ASP A C 1
ATOM 790 O O . ASP A 1 99 ? 1.485 3.848 30.368 1.00 10.42 96 ASP A O 1
ATOM 795 N N . GLY A 1 100 ? -0.326 2.430 30.440 1.00 9.28 97 GLY A N 1
ATOM 796 C CA . GLY A 1 100 ? 0.388 1.359 31.132 1.00 9.76 97 GLY A CA 1
ATOM 797 C C . GLY A 1 100 ? 1.048 0.405 30.165 1.00 9.03 97 GLY A C 1
ATOM 798 O O . GLY A 1 100 ? 1.737 -0.521 30.653 1.00 11.09 97 GLY A O 1
ATOM 799 N N . PHE A 1 101 ? 0.864 0.588 28.859 1.00 8.23 98 PHE A N 1
ATOM 800 C CA . PHE A 1 101 ? 1.557 -0.243 27.856 1.00 9.03 98 PHE A CA 1
ATOM 801 C C . PHE A 1 101 ? 3.045 0.054 27.944 1.00 9.53 98 PHE A C 1
ATOM 802 O O . PHE A 1 101 ? 3.509 1.149 28.307 1.00 10.21 98 PHE A O 1
ATOM 810 N N . PRO A 1 102 ? 3.879 -0.909 27.516 1.00 10.12 99 PRO A N 1
ATOM 811 C CA . PRO A 1 102 ? 5.310 -0.642 27.398 1.00 11.23 99 PRO A CA 1
ATOM 812 C C . PRO A 1 102 ? 5.565 0.357 26.301 1.00 12.10 99 PRO A C 1
ATOM 813 O O . PRO A 1 102 ? 4.823 0.465 25.338 1.00 10.55 99 PRO A O 1
ATOM 817 N N . PRO A 1 103 ? 6.666 1.121 26.389 1.00 14.68 100 PRO A N 1
ATOM 818 C CA . PRO A 1 103 ? 6.965 2.091 25.350 1.00 14.34 100 PRO A CA 1
ATOM 819 C C . PRO A 1 103 ? 6.882 1.584 23.906 1.00 14.07 100 PRO A C 1
ATOM 820 O O . PRO A 1 103 ? 6.398 2.276 23.028 1.00 14.47 100 PRO A O 1
ATOM 824 N N . CYS A 1 104 ? 7.363 0.381 23.618 1.00 14.42 101 CYS A N 1
ATOM 825 C CA . CYS A 1 104 ? 7.355 -0.143 22.216 1.00 15.95 101 CYS A CA 1
ATOM 826 C C . CYS A 1 104 ? 5.948 -0.390 21.666 1.00 19.11 101 CYS A C 1
ATOM 827 O O . CYS A 1 104 ? 5.803 -0.566 20.428 1.00 19.74 101 CYS A O 1
ATOM 830 N N . PHE A 1 105 ? 4.947 -0.457 22.521 1.00 16.23 102 PHE A N 1
ATOM 831 C CA . PHE A 1 105 ? 3.548 -0.601 22.077 1.00 18.13 102 PHE A CA 1
ATOM 832 C C . PHE A 1 105 ? 2.901 0.782 21.978 1.00 18.83 102 PHE A C 1
ATOM 833 O O . PHE A 1 105 ? 1.723 0.772 21.522 1.00 23.13 102 PHE A O 1
ATOM 841 N N . LYS A 1 106 ? 3.525 1.844 22.522 1.00 15.99 103 LYS A N 1
ATOM 842 C CA . LYS A 1 106 ? 2.926 3.213 22.674 1.00 16.47 103 LYS A CA 1
ATOM 843 C C . LYS A 1 106 ? 3.449 4.139 21.585 1.00 19.45 103 LYS A C 1
ATOM 844 O O . LYS A 1 106 ? 2.666 4.893 20.984 1.00 16.90 103 LYS A O 1
ATOM 850 N N . THR A 1 107 ? 4.752 4.118 21.354 1.00 22.78 104 THR A N 1
ATOM 851 C CA . THR A 1 107 ? 5.408 5.220 20.596 1.00 20.76 104 THR A CA 1
ATOM 852 C C . THR A 1 107 ? 4.940 5.176 19.140 1.00 19.71 104 THR A C 1
ATOM 853 O O . THR A 1 107 ? 4.869 6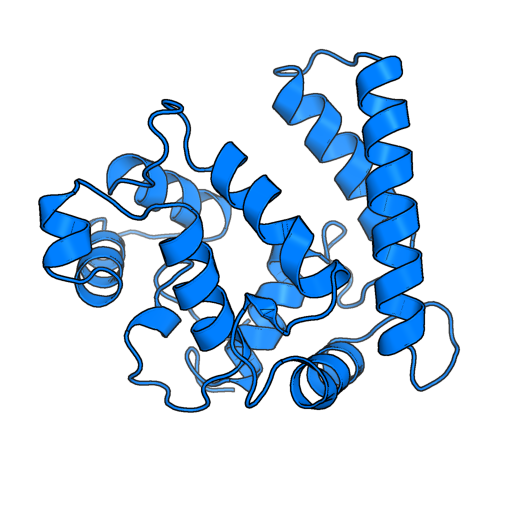.235 18.521 1.00 19.14 104 THR A O 1
ATOM 857 N N . VAL A 1 108 ? 4.593 4.009 18.615 1.00 21.32 105 VAL A N 1
ATOM 858 C CA . VAL A 1 108 ? 4.138 3.712 17.232 1.00 20.21 105 VAL A CA 1
ATOM 859 C C . VAL A 1 108 ? 2.855 4.528 16.892 1.00 19.34 105 VAL A C 1
ATOM 860 O O . VAL A 1 108 ? 2.629 4.906 15.716 1.00 18.03 105 VAL A O 1
ATOM 864 N N . ILE A 1 109 ? 2.072 4.873 17.910 1.00 21.39 106 ILE A N 1
ATOM 865 C CA . ILE A 1 109 ? 0.724 5.460 17.650 1.00 20.88 106 ILE A CA 1
ATOM 866 C C . ILE A 1 109 ? 0.845 6.919 17.318 1.00 20.25 106 ILE A C 1
ATOM 867 O O . ILE A 1 109 ? 0.101 7.337 16.414 1.00 20.38 106 ILE A O 1
ATOM 872 N N . GLY A 1 110 ? 1.581 7.654 18.115 1.00 18.02 107 GLY A N 1
ATOM 873 C CA . GLY A 1 110 ? 1.890 9.049 17.846 1.00 20.57 107 GLY A CA 1
ATOM 874 C C . GLY A 1 110 ? 2.329 9.151 16.401 1.00 19.89 107 GLY A C 1
ATOM 875 O O . GLY A 1 110 ? 1.942 10.133 15.776 1.00 19.51 107 GLY A O 1
ATOM 876 N N . ARG A 1 111 ? 3.165 8.214 15.908 1.00 19.14 108 ARG A N 1
ATOM 877 C CA . ARG A 1 111 ? 3.749 8.392 14.559 1.00 18.09 108 ARG A CA 1
ATOM 878 C C . ARG A 1 111 ? 2.663 8.130 13.524 1.00 15.21 108 ARG A C 1
ATOM 879 O O . ARG A 1 111 ? 2.588 8.898 12.568 1.00 15.88 108 ARG A O 1
ATOM 887 N N . LEU A 1 112 ? 1.854 7.088 13.680 1.00 14.51 109 LEU A N 1
ATOM 888 C CA . LEU A 1 112 ? 0.792 6.765 12.714 1.00 14.29 109 LEU A CA 1
ATOM 889 C C . LEU A 1 112 ? -0.162 7.960 12.733 1.00 12.84 109 LEU A C 1
ATOM 890 O O . LEU A 1 112 ? -0.630 8.367 11.714 1.00 13.17 109 LEU A O 1
ATOM 895 N N . PHE A 1 113 ? -0.547 8.403 13.912 1.00 12.78 110 PHE A N 1
ATOM 896 C CA . PHE A 1 113 ? -1.560 9.481 14.004 1.00 11.40 110 PHE A CA 1
ATOM 897 C C . PHE A 1 113 ? -1.094 10.719 13.250 1.00 11.67 110 PHE A C 1
ATOM 898 O O . PHE A 1 113 ? -1.888 11.323 12.535 1.00 12.40 110 PHE A O 1
ATOM 906 N N . LYS A 1 114 ? 0.162 11.113 13.440 1.00 13.33 111 LYS A N 1
ATOM 907 C CA . LYS A 1 114 ? 0.697 12.308 12.772 1.00 17.66 111 LYS A CA 1
ATOM 908 C C . LYS A 1 114 ? 0.661 12.109 11.267 1.00 14.24 111 LYS A C 1
ATOM 909 O O . LYS A 1 114 ? 0.396 13.100 10.560 1.00 17.43 111 LYS A O 1
ATOM 915 N N . THR A 1 115 ? 0.882 10.896 10.784 1.00 14.71 112 THR A N 1
ATOM 916 C CA . THR A 1 115 ? 0.858 10.608 9.340 1.00 15.96 112 THR A CA 1
ATOM 917 C C . THR A 1 115 ? -0.574 10.729 8.816 1.00 15.65 112 THR A C 1
ATOM 918 O O . THR A 1 115 ? -0.769 11.320 7.731 1.00 17.70 112 THR A O 1
ATOM 922 N N . ILE A 1 116 ? -1.574 10.202 9.541 1.00 13.32 113 ILE A N 1
ATOM 923 C CA . ILE A 1 116 ? -2.991 10.203 9.125 1.00 13.61 113 ILE A CA 1
ATOM 924 C C . ILE A 1 116 ? -3.524 11.631 9.152 1.00 11.65 113 ILE A C 1
ATOM 925 O O . ILE A 1 116 ? -4.426 11.952 8.352 1.00 12.38 113 ILE A O 1
ATOM 930 N N . ASP A 1 117 ? -3.094 12.401 10.137 1.00 10.76 114 ASP A N 1
ATOM 931 C CA . ASP A 1 117 ? -3.645 13.760 10.351 1.00 11.52 114 ASP A CA 1
ATOM 932 C C . ASP A 1 117 ? -3.004 14.710 9.331 1.00 11.64 114 ASP A C 1
ATOM 933 O O . ASP A 1 117 ? -2.188 15.583 9.765 1.00 12.33 114 ASP A O 1
ATOM 938 N N . ILE A 1 118 ? -3.416 14.568 8.075 1.00 13.65 115 ILE A N 1
ATOM 939 C CA . ILE A 1 118 ? -2.778 15.278 6.932 1.00 16.98 115 ILE A CA 1
ATOM 940 C C . ILE A 1 118 ? -2.856 16.783 7.162 1.00 18.84 115 ILE A C 1
ATOM 941 O O . ILE A 1 118 ? -1.856 17.481 6.853 1.00 20.05 115 ILE A O 1
ATOM 946 N N . ASN A 1 119 ? -3.958 17.311 7.689 1.00 16.10 116 ASN A N 1
ATOM 947 C CA . ASN A 1 119 ? -4.082 18.788 7.777 1.00 16.49 116 ASN A CA 1
ATOM 948 C C . ASN A 1 119 ? -3.456 19.290 9.086 1.00 16.90 116 ASN A C 1
ATOM 949 O O . ASN A 1 119 ? -3.478 20.496 9.306 1.00 17.44 116 ASN A O 1
ATOM 954 N N . GLY A 1 120 ? -2.960 18.402 9.969 1.00 16.06 117 GLY A N 1
ATOM 955 C CA . GLY A 1 120 ? -2.210 18.787 11.166 1.00 16.01 117 GLY A CA 1
ATOM 956 C C . GLY A 1 120 ? -3.049 19.476 12.218 1.00 15.64 117 GLY A C 1
ATOM 957 O O . GLY A 1 120 ? -2.449 20.171 13.086 1.00 21.14 117 GLY A O 1
ATOM 958 N N . ASP A 1 121 ? -4.366 19.315 12.217 1.00 14.36 118 ASP A N 1
ATOM 959 C CA . ASP A 1 121 ? -5.257 19.987 13.202 1.00 14.26 118 ASP A CA 1
ATOM 960 C C . ASP A 1 121 ? -5.419 19.152 14.487 1.00 12.70 118 ASP A C 1
ATOM 961 O O . ASP A 1 121 ? -6.168 19.583 15.355 1.00 13.92 118 ASP A O 1
ATOM 966 N N . GLY A 1 122 ? -4.713 18.040 14.608 1.00 11.74 119 GLY A N 1
ATOM 967 C CA . GLY A 1 122 ? -4.758 17.243 15.845 1.00 10.62 119 GLY A CA 1
ATOM 968 C C . GLY A 1 122 ? -5.987 16.358 15.950 1.00 10.32 119 GLY A C 1
ATOM 969 O O . GLY A 1 122 ? -6.233 15.767 17.021 1.00 9.93 119 GLY A O 1
ATOM 970 N N . LEU A 1 123 ? -6.756 16.250 14.886 1.00 9.53 120 LEU A N 1
ATOM 971 C CA . LEU A 1 123 ? -7.947 15.376 14.857 1.00 8.89 120 LEU A CA 1
ATOM 972 C C . LEU A 1 123 ? -7.901 14.545 13.585 1.00 9.95 120 LEU A C 1
ATOM 973 O O . LEU A 1 123 ? -7.611 15.125 12.488 1.00 10.07 120 LEU A O 1
ATOM 978 N N . VAL A 1 124 ? -8.185 13.259 13.675 1.00 9.26 121 VAL A N 1
ATOM 979 C CA . VAL A 1 124 ? -8.419 12.459 12.454 1.00 8.90 121 VAL A CA 1
ATOM 980 C C . VAL A 1 124 ? -9.903 12.581 12.118 1.00 9.16 121 VAL A C 1
ATOM 981 O O . VAL A 1 124 ? -10.749 12.012 12.844 1.00 9.75 121 VAL A O 1
ATOM 985 N N . GLY A 1 125 ? -10.230 13.321 11.080 1.00 9.60 122 GLY A N 1
ATOM 986 C CA . GLY A 1 125 ? -11.602 13.433 10.597 1.00 8.84 122 GLY A CA 1
ATOM 987 C C . GLY A 1 125 ? -11.925 12.385 9.540 1.00 9.28 122 GLY A C 1
ATOM 988 O O . GLY A 1 125 ? -11.091 11.497 9.251 1.00 9.12 122 GLY A O 1
ATOM 989 N N . VAL A 1 126 ? -13.144 12.400 9.057 1.00 10.17 123 VAL A N 1
ATOM 990 C CA . VAL A 1 126 ? -13.628 11.352 8.130 1.00 10.36 123 VAL A CA 1
ATOM 991 C C . VAL A 1 126 ? -12.795 11.277 6.841 1.00 10.20 123 VAL A C 1
ATOM 992 O O . VAL A 1 126 ? -12.492 10.181 6.400 1.00 10.26 123 VAL A O 1
ATOM 996 N N . ASP A 1 127 ? -12.427 12.416 6.260 1.00 10.43 124 ASP A N 1
ATOM 997 C CA . ASP A 1 127 ? -11.630 12.454 5.029 1.00 11.20 124 ASP A CA 1
ATOM 998 C C . ASP A 1 127 ? -10.320 11.717 5.301 1.00 9.76 124 ASP A C 1
ATOM 999 O O . ASP A 1 127 ? -9.922 10.902 4.472 1.00 9.91 124 ASP A O 1
ATOM 1004 N N . GLU A 1 128 ? -9.628 12.043 6.390 1.00 9.13 125 GLU A N 1
ATOM 1005 C CA . GLU A 1 128 ? -8.322 11.440 6.735 1.00 8.89 125 GLU A CA 1
ATOM 1006 C C . GLU A 1 128 ? -8.504 9.951 7.002 1.00 7.97 125 GLU A C 1
ATOM 1007 O O . GLU A 1 128 ? -7.663 9.132 6.612 1.00 8.30 125 GLU A O 1
ATOM 1013 N N . TYR A 1 129 ? -9.600 9.579 7.653 1.00 7.59 126 TYR A N 1
ATOM 1014 C CA . TYR A 1 129 ? -9.899 8.156 7.918 1.00 7.28 126 TYR A CA 1
ATOM 1015 C C . TYR A 1 129 ? -10.091 7.415 6.599 1.00 7.98 126 TYR A C 1
ATOM 1016 O O . TYR A 1 129 ? -9.567 6.300 6.458 1.00 8.47 126 TYR A O 1
ATOM 1025 N N . ARG A 1 130 ? -10.837 8.004 5.667 1.00 8.10 127 ARG A N 1
ATOM 1026 C CA . ARG A 1 130 ? -11.062 7.326 4.368 1.00 8.73 127 ARG A CA 1
ATOM 1027 C C . ARG A 1 130 ? -9.720 7.080 3.697 1.00 9.07 127 ARG A C 1
ATOM 1028 O O . ARG A 1 130 ? -9.513 5.953 3.194 1.00 10.00 127 ARG A O 1
ATOM 1036 N N . LEU A 1 131 ? -8.845 8.055 3.724 1.00 9.10 128 LEU A N 1
ATOM 1037 C CA . LEU A 1 131 ? -7.541 7.914 3.036 1.00 10.78 128 LEU A CA 1
ATOM 1038 C C . LEU A 1 131 ? -6.707 6.847 3.749 1.00 11.32 128 LEU A C 1
ATOM 1039 O O . LEU A 1 131 ? -6.040 6.030 3.113 1.00 12.31 128 LEU A O 1
ATOM 1044 N N . ASP A 1 132 ? -6.754 6.841 5.079 1.00 10.71 129 ASP A N 1
ATOM 1045 C CA . ASP A 1 132 ? -6.072 5.779 5.870 1.00 10.66 129 ASP A CA 1
ATOM 1046 C C . ASP A 1 132 ? -6.566 4.397 5.445 1.00 11.59 129 ASP A C 1
ATOM 1047 O O . ASP A 1 132 ? -5.743 3.461 5.246 1.00 11.95 129 ASP A O 1
ATOM 1052 N N . CYS A 1 133 ? -7.862 4.198 5.382 1.00 10.23 130 CYS A N 1
ATOM 1053 C CA . CYS A 1 133 ? -8.479 2.890 5.095 1.00 10.83 130 CYS A CA 1
ATOM 1054 C C . CYS A 1 133 ? -8.028 2.383 3.727 1.00 12.50 130 CYS A C 1
ATOM 1055 O O . CYS A 1 133 ? -7.612 1.187 3.615 1.00 11.90 130 CYS A O 1
ATOM 1058 N N . ILE A 1 134 ? -8.060 3.236 2.718 1.00 11.97 131 ILE A N 1
ATOM 1059 C CA . ILE A 1 134 ? -7.690 2.796 1.338 1.00 13.00 131 ILE A CA 1
ATOM 1060 C C . ILE A 1 134 ? -6.178 2.603 1.237 1.00 16.55 131 ILE A C 1
ATOM 1061 O O . ILE A 1 134 ? -5.755 1.978 0.225 1.00 18.55 131 ILE A O 1
ATOM 1066 N N . SER A 1 135 ? -5.374 3.041 2.206 1.00 14.26 132 SER A N 1
ATOM 1067 C CA . SER A 1 135 ? -3.896 2.825 2.231 1.00 16.52 132 SER A CA 1
ATOM 1068 C C . SER A 1 135 ? -3.568 1.356 2.497 1.00 19.16 132 SER A C 1
ATOM 1069 O O . SER A 1 135 ? -2.425 0.939 2.144 1.00 20.98 132 SER A O 1
ATOM 1072 N N . ARG A 1 136 ? -4.498 0.596 3.052 1.00 15.48 133 ARG A N 1
ATOM 1073 C CA . ARG A 1 136 ? -4.281 -0.818 3.400 1.00 17.77 133 ARG A CA 1
ATOM 1074 C C . ARG A 1 136 ? -5.161 -1.749 2.578 1.00 18.34 133 ARG A C 1
ATOM 1075 O O . ARG A 1 136 ? -4.661 -2.838 2.286 1.00 22.51 133 ARG A O 1
ATOM 1083 N N . SER A 1 137 ? -6.385 -1.348 2.213 1.00 16.90 134 SER A N 1
ATOM 1084 C CA . SER A 1 137 ? -7.411 -2.278 1.720 1.00 15.91 134 SER A CA 1
ATOM 1085 C C . SER A 1 137 ? -8.226 -1.661 0.570 1.00 15.20 134 SER A C 1
ATOM 1086 O O . SER A 1 137 ? -8.337 -0.426 0.453 1.00 14.93 134 SER A O 1
ATOM 1089 N N . ALA A 1 138 ? -8.793 -2.555 -0.219 1.00 13.50 135 ALA A N 1
ATOM 1090 C CA . ALA A 1 138 ? -9.744 -2.261 -1.304 1.00 13.27 135 ALA A CA 1
ATOM 1091 C C . ALA A 1 138 ? -11.151 -2.093 -0.767 1.00 12.83 135 ALA A C 1
ATOM 1092 O O . ALA A 1 138 ? -11.643 -2.945 -0.036 1.00 14.03 135 ALA A O 1
ATOM 1094 N N . PHE A 1 139 ? -11.872 -1.096 -1.262 1.00 10.74 136 PHE A N 1
ATOM 1095 C CA . PHE A 1 139 ? -13.306 -0.920 -0.973 1.00 11.73 136 PHE A CA 1
ATOM 1096 C C . PHE A 1 139 ? -13.995 -0.460 -2.251 1.00 11.12 136 PHE A C 1
ATOM 1097 O O . PHE A 1 139 ? -13.420 0.365 -2.959 1.00 13.26 136 PHE A O 1
ATOM 1105 N N . SER A 1 140 ? -15.233 -0.869 -2.409 1.00 15.27 137 SER A N 1
ATOM 1106 C CA . SER A 1 140 ? -16.107 -0.411 -3.509 1.00 17.82 137 SER A CA 1
ATOM 1107 C C . SER A 1 140 ? -17.111 0.633 -3.026 1.00 19.97 137 SER A C 1
ATOM 1108 O O . SER A 1 140 ? -17.479 1.510 -3.835 1.00 21.75 137 SER A O 1
ATOM 1111 N N . SER A 1 141 ? -17.455 0.573 -1.744 1.00 19.21 138 SER A N 1
ATOM 1112 C CA . SER A 1 141 ? -18.543 1.378 -1.139 1.00 21.44 138 SER A CA 1
ATOM 1113 C C . SER A 1 141 ? -17.925 2.372 -0.160 1.00 19.37 138 SER A C 1
ATOM 1114 O O . SER A 1 141 ? -17.412 1.924 0.875 1.00 20.19 138 SER A O 1
ATOM 1117 N N . VAL A 1 142 ? -18.060 3.670 -0.433 1.00 18.10 139 VAL A N 1
ATOM 1118 C CA . VAL A 1 142 ? -17.649 4.696 0.567 1.00 17.61 139 VAL A CA 1
ATOM 1119 C C . VAL A 1 142 ? -18.553 4.558 1.787 1.00 17.07 139 VAL A C 1
ATOM 1120 O O . VAL A 1 142 ? -18.053 4.775 2.929 1.00 16.02 139 VAL A O 1
ATOM 1124 N N . LYS A 1 143 ? -19.788 4.093 1.618 1.00 15.81 140 LYS A N 1
ATOM 1125 C CA . LYS A 1 143 ? -20.692 3.943 2.791 1.00 17.01 140 LYS A CA 1
ATOM 1126 C C . LYS A 1 143 ? -20.133 2.884 3.773 1.00 17.22 140 LYS A C 1
ATOM 1127 O O . LYS A 1 143 ? -20.290 3.079 4.991 1.00 15.50 140 LYS A O 1
ATOM 1133 N N . GLU A 1 144 ? -19.406 1.862 3.318 1.00 15.91 141 GLU A N 1
ATOM 1134 C CA . GLU A 1 144 ? -18.848 0.825 4.227 1.00 15.58 141 GLU A CA 1
ATOM 1135 C C . GLU A 1 144 ? -17.794 1.492 5.137 1.00 14.75 141 GLU A C 1
ATOM 1136 O O . GLU A 1 144 ? -17.758 1.213 6.340 1.00 14.35 141 GLU A O 1
ATOM 1142 N N . ILE A 1 145 ? -16.948 2.324 4.551 1.00 12.55 142 ILE A N 1
ATOM 1143 C CA . ILE A 1 145 ? -15.894 3.061 5.317 1.00 11.52 142 ILE A CA 1
ATOM 1144 C C . ILE A 1 145 ? -16.579 4.029 6.280 1.00 11.34 142 ILE A C 1
ATOM 1145 O O . ILE A 1 145 ? -16.230 4.095 7.477 1.00 10.74 142 ILE A O 1
ATOM 1150 N N . ASP A 1 146 ? -17.581 4.744 5.778 1.00 11.48 143 ASP A N 1
ATOM 1151 C CA . ASP A 1 146 ? -18.219 5.789 6.610 1.00 10.65 143 ASP A CA 1
ATOM 1152 C C . ASP A 1 146 ? -19.014 5.127 7.728 1.00 10.48 143 ASP A C 1
ATOM 1153 O O . ASP A 1 146 ? -19.027 5.688 8.844 1.00 10.32 143 ASP A O 1
ATOM 1158 N N . ASP A 1 147 ? -19.616 3.966 7.515 1.00 10.17 144 ASP A N 1
ATOM 1159 C CA . ASP A 1 147 ? -20.332 3.243 8.581 1.00 11.13 144 ASP A CA 1
ATOM 1160 C C . ASP A 1 147 ? -19.308 2.840 9.664 1.00 10.55 144 ASP A C 1
ATOM 1161 O O . ASP A 1 147 ? -19.629 2.906 10.840 1.00 11.08 144 ASP A O 1
ATOM 1166 N N . ALA A 1 148 ? -18.090 2.443 9.286 1.00 10.01 145 ALA A N 1
ATOM 1167 C CA . ALA A 1 148 ? -17.072 2.058 10.286 1.00 8.35 145 ALA A CA 1
ATOM 1168 C C . ALA A 1 148 ? -16.693 3.300 11.105 1.00 7.91 145 ALA A C 1
ATOM 1169 O O . ALA A 1 148 ? -16.587 3.170 12.304 1.00 7.67 145 ALA A O 1
ATOM 1171 N N . TYR A 1 149 ? -16.487 4.426 10.461 1.00 8.30 146 TYR A N 1
ATOM 1172 C CA . TYR A 1 149 ? -16.107 5.663 11.168 1.00 7.21 146 TYR A CA 1
ATOM 1173 C C . TYR A 1 149 ? -17.234 6.016 12.146 1.00 8.37 146 TYR A C 1
ATOM 1174 O O . TYR A 1 149 ? -16.982 6.434 13.276 1.00 6.97 146 TYR A O 1
ATOM 1183 N N . ALA A 1 150 ? -18.463 5.872 11.695 1.00 7.98 147 ALA A N 1
ATOM 1184 C CA . ALA A 1 150 ? -19.610 6.259 12.551 1.00 7.80 147 ALA A CA 1
ATOM 1185 C C . ALA A 1 150 ? -19.739 5.366 13.789 1.00 7.94 147 ALA A C 1
ATOM 1186 O O . ALA A 1 150 ? -20.168 5.873 14.844 1.00 9.02 147 ALA A O 1
ATOM 1188 N N . LYS A 1 151 ? -19.457 4.082 13.688 1.00 8.07 148 LYS A N 1
ATOM 1189 C CA . LYS A 1 151 ? -19.448 3.140 14.818 1.00 9.66 148 LYS A CA 1
ATOM 1190 C C . LYS A 1 151 ? -18.245 3.407 15.710 1.00 9.88 148 LYS A C 1
ATOM 1191 O O . LYS A 1 151 ? -18.370 3.259 16.914 1.00 12.43 148 LYS A O 1
ATOM 1197 N N . LEU A 1 152 ? -17.121 3.757 15.100 1.00 8.52 149 LEU A N 1
ATOM 1198 C CA . LEU A 1 152 ? -15.848 3.951 15.848 1.00 7.91 149 LEU A CA 1
ATOM 1199 C C . LEU A 1 152 ? -16.009 5.143 16.779 1.00 8.37 149 LEU A C 1
ATOM 1200 O O . LEU A 1 152 ? -15.599 5.088 17.960 1.00 9.87 149 LEU A O 1
ATOM 1205 N N . CYS A 1 153 ? -16.478 6.250 16.242 1.00 8.62 150 CYS A N 1
ATOM 1206 C CA . CYS A 1 153 ? -16.412 7.554 16.927 1.00 8.28 150 CYS A CA 1
ATOM 1207 C C . CYS A 1 153 ? -17.601 7.718 17.873 1.00 8.71 150 CYS A C 1
ATOM 1208 O O . CYS A 1 153 ? -18.725 7.355 17.495 1.00 9.22 150 CYS A O 1
ATOM 1211 N N . THR A 1 154 ? -17.389 8.359 19.004 1.00 8.60 151 THR A N 1
ATOM 1212 C CA . THR A 1 154 ? -18.449 8.710 19.981 1.00 8.58 151 THR A CA 1
ATOM 1213 C C . THR A 1 154 ? -19.070 10.029 19.591 1.00 8.06 151 THR A C 1
ATOM 1214 O O . THR A 1 154 ? -18.557 10.738 18.753 1.00 7.66 151 THR A O 1
ATOM 1218 N N . ASP A 1 155 ? -20.192 10.345 20.235 1.00 7.86 152 ASP A N 1
ATOM 1219 C CA . ASP A 1 155 ? -20.815 11.652 20.014 1.00 8.65 152 ASP A CA 1
ATOM 1220 C C . ASP A 1 155 ? -19.803 12.757 20.362 1.00 8.35 152 ASP A C 1
ATOM 1221 O O . ASP A 1 155 ? -19.848 13.787 19.676 1.00 9.39 152 ASP A O 1
ATOM 1226 N N . ASP A 1 156 ? -18.996 12.613 21.405 1.00 8.27 153 ASP A N 1
ATOM 1227 C CA . ASP A 1 156 ? -18.008 13.674 21.738 1.00 9.12 153 ASP A CA 1
ATOM 1228 C C . ASP A 1 156 ? -16.912 13.782 20.650 1.00 8.04 153 ASP A C 1
ATOM 1229 O O . ASP A 1 156 ? -16.492 14.912 20.329 1.00 9.42 153 ASP A O 1
ATOM 1234 N N . ASP A 1 157 ? -16.496 12.657 20.076 1.00 8.15 154 ASP A N 1
ATOM 1235 C CA . ASP A 1 157 ? -15.541 12.716 18.944 1.00 8.41 154 ASP A CA 1
ATOM 1236 C C . ASP A 1 157 ? -16.199 13.486 17.799 1.00 8.28 154 ASP A C 1
ATOM 1237 O O . ASP A 1 157 ? -15.573 14.364 17.174 1.00 8.62 154 ASP A O 1
ATOM 1242 N N . LYS A 1 158 ? -17.446 13.163 17.480 1.00 7.76 155 LYS A N 1
ATOM 1243 C CA . LYS A 1 158 ? -18.148 13.778 16.344 1.00 8.00 155 LYS A CA 1
ATOM 1244 C C . LYS A 1 158 ? -18.298 15.267 16.637 1.00 8.40 155 LYS A C 1
ATOM 1245 O O . LYS A 1 158 ? -18.112 16.052 15.714 1.00 10.47 155 LYS A O 1
ATOM 1251 N N . LYS A 1 159 ? -18.629 15.653 17.864 1.00 9.53 156 LYS A N 1
ATOM 1252 C CA . LYS A 1 159 ? -18.781 17.094 18.227 1.00 10.53 156 LYS A CA 1
ATOM 1253 C C . LYS A 1 159 ? -17.459 17.825 18.033 1.00 10.23 156 LYS A C 1
ATOM 1254 O O . LYS A 1 159 ? -17.466 18.966 17.525 1.00 11.10 156 LYS A O 1
ATOM 1260 N N . ALA A 1 160 ? -16.355 17.161 18.317 1.00 9.13 157 ALA A N 1
ATOM 1261 C CA . ALA A 1 160 ? -15.005 17.748 18.173 1.00 9.69 157 ALA A CA 1
ATOM 1262 C C . ALA A 1 160 ? -14.638 17.888 16.712 1.00 10.56 157 ALA A C 1
ATOM 1263 O O . ALA A 1 160 ? -13.770 18.741 16.444 1.00 14.93 157 ALA A O 1
ATOM 1265 N N . GLY A 1 161 ? -15.140 17.038 15.836 1.00 9.98 158 GLY A N 1
ATOM 1266 C CA . GLY A 1 161 ? -14.781 17.003 14.414 1.00 10.65 158 GLY A CA 1
ATOM 1267 C C . GLY A 1 161 ? -13.767 15.917 14.115 1.00 9.92 158 GLY A C 1
ATOM 1268 O O . GLY A 1 161 ? -13.184 15.936 12.986 1.00 13.36 158 GLY A O 1
ATOM 1269 N N . GLY A 1 162 ? -13.562 14.986 15.037 1.00 8.26 159 GLY A N 1
ATOM 1270 C CA . GLY A 1 162 ? -12.705 13.859 14.715 1.00 7.24 159 GLY A CA 1
ATOM 1271 C C . GLY A 1 162 ? -12.055 13.308 15.966 1.00 7.40 159 GLY A C 1
ATOM 1272 O O . GLY A 1 162 ? -12.429 13.644 17.075 1.00 9.08 159 GLY A O 1
ATOM 1273 N N . ILE A 1 163 ? -11.090 12.439 15.746 1.00 6.64 160 ILE A N 1
ATOM 1274 C CA . ILE A 1 163 ? -10.462 11.649 16.813 1.00 6.75 160 ILE A CA 1
ATOM 1275 C C . ILE A 1 163 ? -9.156 12.314 17.202 1.00 6.27 160 ILE A C 1
ATOM 1276 O O . ILE A 1 163 ? -8.276 12.479 16.356 1.00 6.15 160 ILE A O 1
ATOM 1281 N N . SER A 1 164 ? -9.013 12.749 18.454 1.00 5.89 161 SER A N 1
ATOM 1282 C CA . SER A 1 164 ? -7.748 13.302 18.962 1.00 5.92 161 SER A CA 1
ATOM 1283 C C . SER A 1 164 ? -6.693 12.233 19.171 1.00 5.67 161 SER A C 1
ATOM 1284 O O . SER A 1 164 ? -6.996 11.026 19.180 1.00 5.75 161 SER A O 1
ATOM 1287 N N . LEU A 1 165 ? -5.496 12.675 19.446 1.00 5.35 162 LEU A N 1
ATOM 1288 C CA . LEU A 1 165 ? -4.378 11.694 19.658 1.00 5.46 162 LEU A CA 1
ATOM 1289 C C . LEU A 1 165 ? -4.688 10.804 20.861 1.00 5.58 162 LEU A C 1
ATOM 1290 O O . LEU A 1 165 ? -4.624 9.556 20.742 1.00 5.59 162 LEU A O 1
ATOM 1295 N N . ASN A 1 166 ? -5.042 11.368 22.017 1.00 5.05 163 ASN A N 1
ATOM 1296 C CA . ASN A 1 166 ? -5.246 10.474 23.176 1.00 5.75 163 ASN A CA 1
ATOM 1297 C C . ASN A 1 166 ? -6.467 9.598 22.926 1.00 5.46 163 ASN A C 1
ATOM 1298 O O . ASN A 1 166 ? -6.504 8.495 23.390 1.00 5.56 163 ASN A O 1
ATOM 1303 N N . ARG A 1 167 ? -7.496 10.074 22.222 1.00 5.03 164 ARG A N 1
ATOM 1304 C CA . ARG A 1 167 ? -8.609 9.177 21.864 1.00 5.78 164 ARG A CA 1
ATOM 1305 C C . ARG A 1 167 ? -8.141 8.054 20.950 1.00 6.08 164 ARG A C 1
ATOM 1306 O O . ARG A 1 167 ? -8.640 6.930 21.105 1.00 5.25 164 ARG A O 1
ATOM 1314 N N . TYR A 1 168 ? -7.318 8.361 19.940 1.00 5.40 165 TYR A N 1
ATOM 1315 C CA . TYR A 1 168 ? -6.821 7.343 18.996 1.00 5.67 165 TYR A CA 1
ATOM 1316 C C . TYR A 1 168 ? -6.076 6.287 19.816 1.00 6.61 165 TYR A C 1
ATOM 1317 O O . TYR A 1 168 ? -6.194 5.073 19.553 1.00 6.21 165 TYR A O 1
ATOM 1326 N N . GLN A 1 169 ? -5.314 6.735 20.805 1.00 6.05 166 GLN A N 1
ATOM 1327 C CA . GLN A 1 169 ? -4.543 5.785 21.642 1.00 6.37 166 GLN A CA 1
ATOM 1328 C C . GLN A 1 169 ? -5.507 4.936 22.465 1.00 6.28 166 GLN A C 1
ATOM 1329 O O . GLN A 1 169 ? -5.198 3.741 22.639 1.00 6.74 166 GLN A O 1
ATOM 1335 N N . GLU A 1 170 ? -6.527 5.548 23.060 1.00 6.25 167 GLU A N 1
ATOM 1336 C CA . GLU A 1 170 ? -7.534 4.810 23.870 1.00 6.43 167 GLU A CA 1
ATOM 1337 C C . GLU A 1 170 ? -8.181 3.745 22.976 1.00 6.79 167 GLU A C 1
ATOM 1338 O O . GLU A 1 170 ? -8.304 2.575 23.404 1.00 6.72 167 GLU A O 1
ATOM 1344 N N . LEU A 1 171 ? -8.547 4.130 21.758 1.00 6.21 168 LEU A N 1
ATOM 1345 C CA . LEU A 1 171 ? -9.207 3.180 20.844 1.00 6.36 168 LEU A CA 1
ATOM 1346 C C . LEU A 1 171 ? -8.230 2.077 20.443 1.00 6.15 168 LEU A C 1
ATOM 1347 O O . LEU A 1 171 ? -8.605 0.912 20.363 1.00 6.23 168 LEU A O 1
ATOM 1352 N N . TYR A 1 172 ? -6.986 2.431 20.241 1.00 6.21 169 TYR A N 1
ATOM 1353 C CA . TYR A 1 172 ? -5.959 1.419 19.911 1.00 6.86 169 TYR A CA 1
ATOM 1354 C C . TYR A 1 172 ? -5.810 0.431 21.056 1.00 7.15 169 TYR A C 1
ATOM 1355 O O . TYR A 1 172 ? -5.684 -0.783 20.832 1.00 5.98 169 TYR A O 1
ATOM 1364 N N . ALA A 1 173 ? -5.767 0.923 22.293 1.00 6.45 170 ALA A N 1
ATOM 1365 C CA . ALA A 1 173 ? -5.578 0.037 23.459 1.00 7.06 170 ALA A CA 1
ATOM 1366 C C . ALA A 1 173 ? -6.738 -0.968 23.468 1.00 6.76 170 ALA A C 1
ATOM 1367 O O . ALA A 1 173 ? -6.488 -2.149 23.693 1.00 7.45 170 ALA A O 1
ATOM 1369 N N . GLN A 1 174 ? -7.942 -0.526 23.163 1.00 7.54 171 GLN A N 1
ATOM 1370 C CA . GLN A 1 174 ? -9.090 -1.471 23.120 1.00 7.66 171 GLN A CA 1
ATOM 1371 C C . GLN A 1 174 ? -8.969 -2.380 21.923 1.00 7.56 171 GLN A C 1
ATOM 1372 O O . GLN A 1 174 ? -9.238 -3.601 22.035 1.00 6.80 171 GLN A O 1
ATOM 1378 N N . PHE A 1 175 ? -8.560 -1.852 20.790 1.00 6.68 172 PHE A N 1
ATOM 1379 C CA . PHE A 1 175 ? -8.385 -2.662 19.552 1.00 6.52 172 PHE A CA 1
ATOM 1380 C C . PHE A 1 175 ? -7.468 -3.849 19.803 1.00 7.43 172 PHE A C 1
ATOM 1381 O O . PHE A 1 175 ? -7.755 -4.957 19.357 1.00 7.61 172 PHE A O 1
ATOM 1389 N N . ILE A 1 176 ? -6.359 -3.620 20.492 1.00 8.12 173 ILE A N 1
ATOM 1390 C CA . ILE A 1 176 ? -5.341 -4.692 20.655 1.00 9.45 173 ILE A CA 1
ATOM 1391 C C . ILE A 1 176 ? -5.603 -5.503 21.924 1.00 9.69 173 ILE A C 1
ATOM 1392 O O . ILE A 1 176 ? -4.929 -6.538 22.065 1.00 10.92 173 ILE A O 1
ATOM 1397 N N . SER A 1 177 ? -6.511 -5.129 22.811 1.00 10.33 174 SER A N 1
ATOM 1398 C CA . SER A 1 177 ? -6.646 -5.808 24.130 1.00 11.95 174 SER A CA 1
ATOM 1399 C C . SER A 1 177 ? -8.062 -6.338 24.392 1.00 12.93 174 SER A C 1
ATOM 1400 O O . SER A 1 177 ? -8.206 -7.325 25.185 1.00 13.27 174 SER A O 1
ATOM 1403 N N . ASN A 1 178 ? -9.136 -5.695 23.909 1.00 10.87 175 ASN A N 1
ATOM 1404 C CA . ASN A 1 178 ? -10.505 -6.090 24.310 1.00 12.34 175 ASN A CA 1
ATOM 1405 C C . ASN A 1 178 ? -10.988 -7.275 23.493 1.00 13.81 175 ASN A C 1
ATOM 1406 O O . ASN A 1 178 ? -11.124 -7.160 22.290 1.00 11.87 175 ASN A O 1
ATOM 1411 N N . PRO A 1 179 ? -11.340 -8.433 24.100 1.00 12.05 176 PRO A N 1
ATOM 1412 C CA . PRO A 1 179 ? -11.847 -9.552 23.310 1.00 13.62 176 PRO A CA 1
ATOM 1413 C C . PRO A 1 179 ? -13.246 -9.386 22.703 1.00 13.65 176 PRO A C 1
ATOM 1414 O O . PRO A 1 179 ? -13.620 -10.117 21.820 1.00 14.35 176 PRO A O 1
ATOM 1418 N N . ASP A 1 180 ? -13.986 -8.366 23.121 1.00 12.12 177 ASP A N 1
ATOM 1419 C CA . ASP A 1 180 ? -15.382 -8.176 22.668 1.00 14.75 177 ASP A CA 1
ATOM 1420 C C . ASP A 1 180 ? -15.395 -7.708 21.200 1.00 13.58 177 ASP A C 1
ATOM 1421 O O . ASP A 1 180 ? -14.947 -6.579 20.936 1.00 12.82 177 ASP A O 1
ATOM 1426 N N . GLU A 1 181 ? -15.876 -8.537 20.283 1.00 13.64 178 GLU A N 1
ATOM 1427 C CA . GLU A 1 181 ? -15.878 -8.240 18.825 1.00 14.22 178 GLU A CA 1
ATOM 1428 C C . GLU A 1 181 ? -16.863 -7.110 18.494 1.00 15.09 178 GLU A C 1
ATOM 1429 O O . GLU A 1 181 ? -16.801 -6.632 17.382 1.00 16.90 178 GLU A O 1
ATOM 1435 N N . LYS A 1 182 ? -17.733 -6.729 19.434 1.00 15.44 179 LYS A N 1
ATOM 1436 C CA . LYS A 1 182 ? -18.746 -5.681 19.227 1.00 17.28 179 LYS A CA 1
ATOM 1437 C C . LYS A 1 182 ? -18.273 -4.323 19.767 1.00 14.04 179 LYS A C 1
ATOM 1438 O O . LYS A 1 182 ? -19.005 -3.343 19.586 1.00 16.26 179 LYS A O 1
ATOM 1444 N N . CYS A 1 183 ? -17.118 -4.245 20.419 1.00 13.27 180 CYS A N 1
ATOM 1445 C CA . CYS A 1 183 ? -16.574 -2.997 20.970 1.00 12.26 180 CYS A CA 1
ATOM 1446 C C . CYS A 1 183 ? -16.348 -2.023 19.787 1.00 10.76 180 CYS A C 1
ATOM 1447 O O . CYS A 1 183 ? -15.848 -2.402 18.744 1.00 9.34 180 CYS A O 1
ATOM 1450 N N . ASN A 1 184 ? -16.743 -0.766 19.925 1.00 10.85 181 ASN A N 1
ATOM 1451 C CA . ASN A 1 184 ? -16.625 0.261 18.873 1.00 10.46 181 ASN A CA 1
ATOM 1452 C C . ASN A 1 184 ? -15.179 0.345 18.327 1.00 8.48 181 ASN A C 1
ATOM 1453 O O . ASN A 1 184 ? -14.964 0.702 17.152 1.00 8.41 181 ASN A O 1
ATOM 1458 N N . ALA A 1 185 ? -14.195 0.084 19.191 1.00 7.57 182 ALA A N 1
ATOM 1459 C CA . ALA A 1 185 ? -12.781 0.290 18.822 1.00 7.18 182 ALA A CA 1
ATOM 1460 C C . ALA A 1 185 ? -12.357 -0.712 17.762 1.00 7.31 182 ALA A C 1
ATOM 1461 O O . ALA A 1 185 ? -11.313 -0.498 17.122 1.00 7.43 182 ALA A O 1
ATOM 1463 N N . VAL A 1 186 ? -13.108 -1.790 17.532 1.00 6.91 183 VAL A N 1
ATOM 1464 C CA . VAL A 1 186 ? -12.696 -2.776 16.503 1.00 6.93 183 VAL A CA 1
ATOM 1465 C C . VAL A 1 186 ? -12.644 -2.137 15.108 1.00 7.06 183 VAL A C 1
ATOM 1466 O O . VAL A 1 186 ? -12.081 -2.739 14.202 1.00 7.15 183 VAL A O 1
ATOM 1470 N N . TYR A 1 187 ? -13.261 -0.982 14.895 1.00 7.08 184 TYR A N 1
ATOM 1471 C CA . TYR A 1 187 ? -13.299 -0.261 13.619 1.00 7.10 184 TYR A CA 1
ATOM 1472 C C . TYR A 1 187 ? -12.173 0.776 13.474 1.00 6.76 184 TYR A C 1
ATOM 1473 O O . TYR A 1 187 ? -12.154 1.547 12.479 1.00 7.36 184 TYR A O 1
ATOM 1482 N N . LEU A 1 188 ? -11.181 0.755 14.345 1.00 6.23 185 LEU A N 1
ATOM 1483 C CA . LEU A 1 188 ? -10.142 1.826 14.357 1.00 7.14 185 LEU A CA 1
ATOM 1484 C C . LEU A 1 188 ? -9.442 1.971 12.985 1.00 7.20 185 LEU A C 1
ATOM 1485 O O . LEU A 1 188 ? -9.097 3.085 12.604 1.00 6.74 185 LEU A O 1
ATOM 1490 N N . PHE A 1 189 ? -9.167 0.830 12.353 1.00 7.90 186 PHE A N 1
ATOM 1491 C CA . PHE A 1 189 ? -8.408 0.769 11.074 1.00 7.85 186 PHE A CA 1
ATOM 1492 C C . PHE A 1 189 ? -9.333 0.524 9.899 1.00 8.46 186 PHE A C 1
ATOM 1493 O O . PHE A 1 189 ? -8.834 0.274 8.784 1.00 9.73 186 PHE A O 1
ATOM 1501 N N . GLY A 1 190 ? -10.639 0.760 10.085 1.00 7.72 187 GLY A N 1
ATOM 1502 C CA . GLY A 1 190 ? -11.603 0.552 9.004 1.00 8.19 187 GLY A CA 1
ATOM 1503 C C . GLY A 1 190 ? -12.240 -0.821 9.090 1.00 9.03 187 GLY A C 1
ATOM 1504 O O . GLY A 1 190 ? -11.993 -1.630 9.986 1.00 9.52 187 GLY A O 1
ATOM 1505 N N . PRO A 1 191 ? -13.131 -1.096 8.148 1.00 9.10 188 PRO A N 1
ATOM 1506 C CA . PRO A 1 191 ? -13.743 -2.416 8.076 1.00 9.69 188 PRO A CA 1
ATOM 1507 C C . PRO A 1 191 ? -12.626 -3.443 7.915 1.00 9.64 188 PRO A C 1
ATOM 1508 O O . PRO A 1 191 ? -11.645 -3.185 7.146 1.00 10.78 188 PRO A O 1
ATOM 1512 N N . LEU A 1 192 ? -12.758 -4.581 8.573 1.00 9.21 189 LEU A N 1
ATOM 1513 C CA . LEU A 1 192 ? -11.723 -5.632 8.529 1.00 10.52 189 LEU A CA 1
ATOM 1514 C C . LEU A 1 192 ? -12.239 -6.865 7.790 1.00 13.92 189 LEU A C 1
ATOM 1515 O O . LEU A 1 192 ? -13.411 -7.161 7.907 1.00 14.91 189 LEU A O 1
ATOM 1520 N N . LYS A 1 193 ? -11.284 -7.604 7.240 1.00 16.65 190 LYS A N 1
ATOM 1521 C CA . LYS A 1 193 ? -11.471 -9.026 6.865 1.00 20.11 190 LYS A CA 1
ATOM 1522 C C . LYS A 1 193 ? -10.403 -9.841 7.578 1.00 18.64 190 LYS A C 1
ATOM 1523 O O . LYS A 1 193 ? -9.408 -9.269 8.104 1.00 19.74 190 LYS A O 1
ATOM 1529 N N . GLU A 1 194 ? -10.597 -11.150 7.588 1.00 19.89 191 GLU A N 1
ATOM 1530 C CA . GLU A 1 194 ? -9.556 -12.084 8.074 1.00 20.78 191 GLU A CA 1
ATOM 1531 C C . GLU A 1 194 ? -8.246 -11.814 7.325 1.00 21.87 191 GLU A C 1
ATOM 1532 O O . GLU A 1 194 ? -8.232 -11.627 6.066 1.00 22.26 191 GLU A O 1
ATOM 1538 N N . VAL A 1 195 ? -7.128 -11.761 8.039 1.00 21.60 192 VAL A N 1
ATOM 1539 C CA . VAL A 1 195 ? -5.827 -11.391 7.410 1.00 21.63 192 VAL A CA 1
ATOM 1540 C C . VAL A 1 195 ? -5.359 -12.545 6.502 1.00 27.37 192 VAL A C 1
ATOM 1541 O O . VAL A 1 195 ? -5.505 -13.663 7.010 1.00 30.50 192 VAL A O 1
#

Foldseek 3Di:
DFFLFLLQLLQVCCQPLFPCVRPQWHALVSLLVVLVVLQCLVVVNDHDPVSSVVSSVVSVVLLVVQCVQFVVVNPRIHHSVSSLVSCVVAQAPDFLVRHPPSLNVSLVSVQCSLPVVNPQFNALVSLLVLLVVVDDDDDSVQQVVLLVLQDDPVQVVVRHAGSVRLSRLVSCSNHPRDSSRSSSCSRHDTDRD

InterPro domains:
  IPR002048 EF-hand domain [PF13499] (16-86)
  IPR002048 EF-hand domain [PS50222] (57-92)
  IPR002048 EF-hand domain [SM00054] (61-89)
  IPR002048 EF-hand domain [SM00054] (105-133)
  IPR011992 EF-hand domain pair [SSF47473] (5-180)
  IPR018247 EF-Hand 1, calcium-binding site [PS00018] (18-30)
  IPR018247 EF-Hand 1, calcium-binding site [PS00018] (70-82)

Sequence (193 aa):
HMAYSWDNRVKYVVRYMYDIDNNGYLDKNDFECLALRNTLIEGRGEFNSDAYANNQKIMSNLWNEIAELADFNKDGQVTVDEFKQAVKNLCCGKSFDGFPPCFKTVIGRLFKTIDINGDGLVGVDEYRLDCISRSAFSSVKEIDDAYAKLCTDDDKKAGGISLNRYQELYAQFISNPDEKCNAVYLFGPLKEV